Protein AF-A0A6I5R794-F1 (afdb_monomer_lite)

Secondary structure (DSSP, 8-state):
---HHHHHHHHHHT--S-HHHHHHHHHHHHHHHHHHHH-HHHHHHHHHHHTTSS-----TT---EEEEEE-SS-EEEEE-SSSSS-EEEEPPSSSS-EEEEES-TTT-SEE---TTS-SS-EEEEEETTTEEEEEE-S-SS-EEETTEEPSSEEE--TTEEEEETTEEEEEEEE----PPPPPPHHHHHHHHHS--------------------------SS--HHHHHHHHHHTTS----

Structure (mmCIF, N/CA/C/O backbone):
data_AF-A0A6I5R794-F1
#
_entry.id   AF-A0A6I5R794-F1
#
loop_
_atom_site.group_PDB
_atom_site.id
_atom_site.type_symbol
_atom_site.label_atom_id
_atom_site.label_alt_id
_atom_site.label_comp_id
_atom_site.label_asym_id
_atom_site.label_entity_id
_atom_site.label_seq_id
_atom_site.pdbx_PDB_ins_code
_atom_site.Cartn_x
_atom_site.Cartn_y
_atom_site.Cartn_z
_atom_site.occupancy
_atom_site.B_iso_or_equiv
_atom_site.auth_seq_id
_atom_site.auth_comp_id
_atom_site.auth_asym_id
_atom_site.auth_atom_id
_atom_site.pdbx_PDB_model_num
ATOM 1 N N . MET A 1 1 ? 18.929 -14.117 6.409 1.00 41.97 1 MET A N 1
ATOM 2 C CA . MET A 1 1 ? 20.014 -15.118 6.333 1.00 41.97 1 MET A CA 1
ATOM 3 C C . MET A 1 1 ? 19.332 -16.468 6.460 1.00 41.97 1 MET A C 1
ATOM 5 O O . MET A 1 1 ? 18.541 -16.612 7.380 1.00 41.97 1 MET A 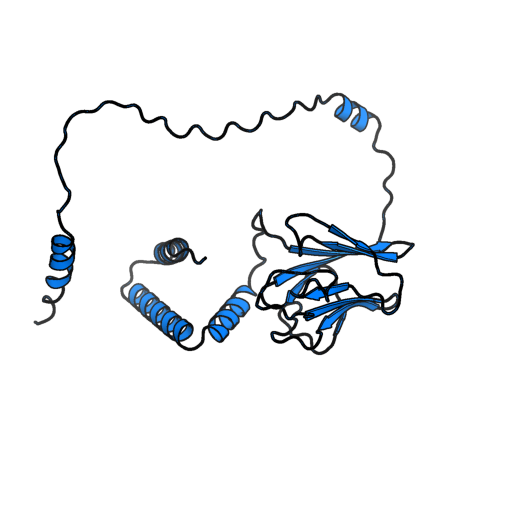O 1
ATOM 9 N N . PHE A 1 2 ? 19.474 -17.346 5.463 1.00 44.47 2 PHE A N 1
ATOM 10 C CA . PHE A 1 2 ? 18.828 -18.668 5.442 1.00 44.47 2 PHE A CA 1
ATOM 11 C C . PHE A 1 2 ? 19.220 -19.453 6.701 1.00 44.47 2 PHE A C 1
ATOM 13 O O . PHE A 1 2 ? 20.399 -19.434 7.048 1.00 44.47 2 PHE A O 1
ATOM 20 N N . ASP A 1 3 ? 18.260 -20.110 7.359 1.00 55.47 3 ASP A N 1
ATOM 21 C CA . ASP A 1 3 ? 18.528 -21.023 8.473 1.00 55.47 3 ASP A CA 1
ATOM 22 C C . ASP A 1 3 ? 18.535 -22.469 7.946 1.00 55.47 3 ASP A C 1
ATOM 24 O O . ASP A 1 3 ? 17.474 -23.008 7.616 1.00 55.47 3 ASP A O 1
ATOM 28 N N . PRO A 1 4 ? 19.712 -23.108 7.831 1.00 47.44 4 PRO A N 1
ATOM 29 C CA . PRO A 1 4 ? 19.828 -24.498 7.404 1.00 47.44 4 PRO A CA 1
ATOM 30 C C . PRO A 1 4 ? 19.068 -25.468 8.319 1.00 47.44 4 PRO A C 1
ATOM 32 O O . PRO A 1 4 ? 18.677 -26.542 7.861 1.00 47.44 4 PRO A O 1
ATOM 35 N N . LYS A 1 5 ? 18.814 -25.093 9.584 1.00 50.94 5 LYS A N 1
ATOM 36 C CA . LYS A 1 5 ? 18.090 -25.944 10.536 1.00 50.94 5 LYS A CA 1
ATOM 37 C C . LYS A 1 5 ? 16.623 -26.115 10.170 1.00 50.94 5 LYS A C 1
ATOM 39 O O . LYS A 1 5 ? 16.125 -27.235 10.215 1.00 50.94 5 LYS A O 1
ATOM 44 N N . ALA A 1 6 ? 15.962 -25.055 9.706 1.00 58.38 6 ALA A N 1
ATOM 45 C CA . ALA A 1 6 ? 14.555 -25.118 9.309 1.00 58.38 6 ALA A CA 1
ATOM 46 C C . ALA A 1 6 ? 14.324 -26.074 8.121 1.00 58.38 6 ALA A C 1
ATOM 48 O O . ALA A 1 6 ? 13.301 -26.752 8.049 1.00 58.38 6 ALA A O 1
ATOM 49 N N . LEU A 1 7 ? 15.299 -26.169 7.208 1.00 51.25 7 LEU A N 1
ATOM 50 C CA . LEU A 1 7 ? 15.276 -27.128 6.100 1.00 51.25 7 LEU A CA 1
ATOM 51 C C . LEU A 1 7 ? 15.533 -28.560 6.576 1.00 51.25 7 LEU A C 1
ATOM 53 O O . LEU A 1 7 ? 14.884 -29.481 6.086 1.00 51.25 7 LEU A O 1
ATOM 57 N N . SER A 1 8 ? 16.438 -28.751 7.542 1.00 56.28 8 SER A N 1
ATOM 58 C CA . SER A 1 8 ? 16.654 -30.075 8.133 1.00 56.28 8 SER A CA 1
ATOM 59 C C . SER A 1 8 ? 15.444 -30.559 8.931 1.00 56.28 8 SER A C 1
ATOM 61 O O . SER A 1 8 ? 15.078 -31.719 8.812 1.00 56.28 8 SER A O 1
ATOM 63 N N . GLU A 1 9 ? 14.770 -29.680 9.675 1.00 52.91 9 GLU A N 1
ATOM 64 C CA . GLU A 1 9 ? 13.586 -30.031 10.468 1.00 52.91 9 GLU A CA 1
ATOM 65 C C . GLU A 1 9 ? 12.381 -30.372 9.581 1.00 52.91 9 GLU A C 1
ATOM 67 O O . GLU A 1 9 ? 11.673 -31.331 9.873 1.00 52.91 9 GLU A O 1
ATOM 72 N N . TYR A 1 10 ? 12.188 -29.659 8.463 1.00 60.59 10 TYR A N 1
ATOM 73 C CA . TYR A 1 10 ? 11.158 -29.983 7.465 1.00 60.59 10 TYR A CA 1
ATOM 74 C C . TYR A 1 10 ? 11.443 -31.290 6.709 1.00 60.59 10 TYR A C 1
ATOM 76 O O . TYR A 1 10 ? 10.521 -32.029 6.364 1.00 60.59 10 TYR A O 1
ATOM 84 N N . ALA A 1 11 ? 12.718 -31.574 6.430 1.00 55.75 11 ALA A N 1
ATOM 85 C CA . ALA A 1 11 ? 13.118 -32.837 5.822 1.00 55.75 11 ALA A CA 1
ATOM 86 C C . ALA A 1 11 ? 12.883 -34.002 6.793 1.00 55.75 11 ALA A C 1
ATOM 88 O O . ALA A 1 11 ? 12.303 -35.008 6.404 1.00 55.75 11 ALA A O 1
ATOM 89 N N . LEU A 1 12 ? 13.263 -33.836 8.064 1.00 55.97 12 LEU A N 1
ATOM 90 C CA . LEU A 1 12 ? 13.107 -34.849 9.109 1.00 55.97 12 LEU A CA 1
ATOM 91 C C . LEU A 1 12 ? 11.639 -35.122 9.464 1.00 55.97 12 LEU A C 1
ATOM 93 O O . LEU A 1 12 ? 11.301 -36.264 9.758 1.00 55.97 12 LEU A O 1
ATOM 97 N N . SER A 1 13 ? 10.763 -34.113 9.415 1.00 57.47 13 SER A N 1
ATOM 98 C CA . SER A 1 13 ? 9.339 -34.277 9.746 1.00 57.47 13 SER A CA 1
ATOM 99 C C . SER A 1 13 ? 8.518 -35.001 8.675 1.00 57.47 13 SER A C 1
ATOM 101 O O . SER A 1 13 ? 7.413 -35.444 8.976 1.00 57.47 13 SER A O 1
ATOM 103 N N . ASN A 1 14 ? 9.052 -35.144 7.457 1.00 54.84 14 ASN A N 1
ATOM 104 C CA . ASN A 1 14 ? 8.387 -35.793 6.322 1.00 54.84 14 ASN A CA 1
ATOM 105 C C . ASN A 1 14 ? 9.097 -37.076 5.848 1.00 54.84 14 ASN A C 1
ATOM 107 O O . ASN A 1 14 ? 8.749 -37.609 4.796 1.00 54.84 14 ASN A O 1
ATOM 111 N N . MET A 1 15 ? 10.086 -37.582 6.595 1.00 54.97 15 MET A N 1
ATOM 112 C CA . MET A 1 15 ? 10.697 -38.882 6.302 1.00 54.97 15 MET A CA 1
ATOM 113 C C . MET A 1 15 ? 9.832 -40.007 6.882 1.00 54.97 15 MET A C 1
ATOM 115 O O . MET A 1 15 ? 10.086 -40.487 7.987 1.00 54.97 15 MET A O 1
ATOM 119 N N . GLU A 1 16 ? 8.826 -40.464 6.138 1.00 51.78 16 GLU A N 1
ATOM 120 C CA . GLU A 1 16 ? 8.401 -41.857 6.289 1.00 51.78 16 GLU A CA 1
ATOM 121 C C . GLU A 1 16 ? 9.472 -42.753 5.649 1.00 51.78 16 GLU A C 1
ATOM 123 O O . GLU A 1 16 ? 10.071 -42.431 4.625 1.00 51.78 16 GLU A O 1
ATOM 128 N N . SER A 1 17 ? 9.813 -43.835 6.346 1.00 53.97 17 SER A N 1
ATOM 129 C CA . SER A 1 17 ? 10.994 -44.676 6.120 1.00 53.97 17 SER A CA 1
ATOM 130 C C . SER A 1 17 ? 10.889 -45.533 4.844 1.00 53.97 17 SER A C 1
ATOM 132 O O . SER A 1 17 ? 10.877 -46.766 4.918 1.00 53.97 17 SER A O 1
ATOM 134 N N . SER A 1 18 ? 10.852 -44.918 3.663 1.00 59.59 18 SER A N 1
ATOM 135 C CA . SER A 1 18 ? 11.066 -45.624 2.402 1.00 59.59 18 SER A CA 1
ATOM 136 C C . SER A 1 18 ? 12.349 -45.137 1.723 1.00 59.59 18 SER A C 1
ATOM 138 O O . SER A 1 18 ? 12.665 -43.948 1.668 1.00 59.59 18 SER A O 1
ATOM 140 N N . HIS A 1 19 ? 13.134 -46.084 1.207 1.00 58.91 19 HIS A N 1
ATOM 141 C CA . HIS A 1 19 ? 14.339 -45.797 0.422 1.00 58.91 19 HIS A CA 1
ATOM 142 C C . HIS A 1 19 ? 14.012 -44.942 -0.821 1.00 58.91 19 HIS A C 1
ATOM 144 O O . HIS A 1 19 ? 14.857 -44.206 -1.328 1.00 58.91 19 HIS A O 1
ATOM 150 N N . GLU A 1 20 ? 12.768 -45.019 -1.296 1.00 63.12 20 GLU A N 1
ATOM 151 C CA . GLU A 1 20 ? 12.239 -44.229 -2.402 1.00 63.12 20 GLU A CA 1
ATOM 152 C C . GLU A 1 20 ? 12.032 -42.758 -2.004 1.00 63.12 20 GLU A C 1
ATOM 154 O O . GLU A 1 20 ? 12.442 -41.867 -2.746 1.00 63.12 20 GLU A O 1
ATOM 159 N N . ASP A 1 21 ? 11.532 -42.480 -0.798 1.00 59.81 21 ASP A N 1
ATOM 160 C CA . ASP A 1 21 ? 11.332 -41.112 -0.292 1.00 59.81 21 ASP A CA 1
ATOM 161 C C . ASP A 1 21 ? 12.653 -40.386 -0.022 1.00 59.81 21 ASP A C 1
ATOM 163 O O . ASP A 1 21 ? 12.786 -39.188 -0.303 1.00 59.81 21 ASP A O 1
ATOM 167 N N . ILE A 1 22 ? 13.667 -41.119 0.452 1.00 64.31 22 ILE A N 1
ATOM 168 C CA . ILE A 1 22 ? 15.033 -40.599 0.612 1.00 64.3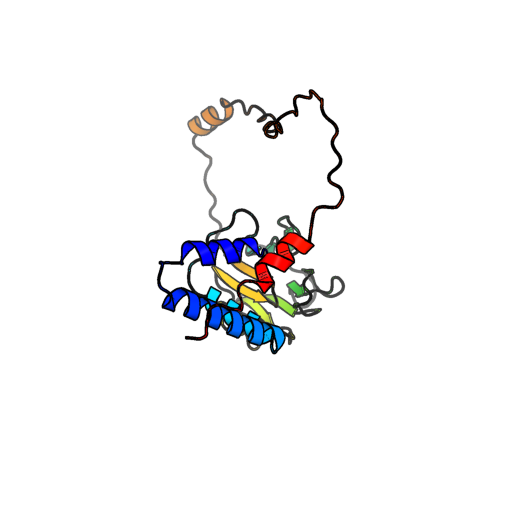1 22 ILE A CA 1
ATOM 169 C C . ILE A 1 22 ? 15.610 -40.223 -0.757 1.00 64.31 22 ILE A C 1
ATOM 171 O O . ILE A 1 22 ? 16.167 -39.133 -0.923 1.00 64.31 22 ILE A O 1
ATOM 175 N N . GLN A 1 23 ? 15.436 -41.090 -1.756 1.00 68.12 23 GLN A N 1
ATOM 176 C CA . GLN A 1 23 ? 15.956 -40.854 -3.100 1.00 68.12 23 GLN A CA 1
ATOM 177 C C . GLN A 1 23 ? 15.224 -39.708 -3.807 1.00 68.12 23 GLN A C 1
ATOM 179 O O . GLN A 1 23 ? 15.856 -38.870 -4.456 1.00 68.12 23 GLN A O 1
ATOM 184 N N . ASN A 1 24 ? 13.907 -39.621 -3.629 1.00 68.19 24 ASN A N 1
ATOM 185 C CA . ASN A 1 24 ? 13.086 -38.531 -4.145 1.00 68.19 24 ASN A CA 1
ATOM 186 C C . ASN A 1 24 ? 13.474 -37.195 -3.503 1.00 68.19 24 ASN A C 1
ATOM 188 O O . ASN A 1 24 ? 13.663 -36.205 -4.212 1.00 68.19 24 ASN A O 1
ATOM 192 N N . SER A 1 25 ? 13.693 -37.176 -2.186 1.00 65.69 25 SER A N 1
ATOM 193 C CA . SER A 1 25 ? 14.148 -35.986 -1.458 1.00 65.69 25 SER A CA 1
ATOM 194 C C . SER A 1 25 ? 15.543 -35.539 -1.896 1.00 65.69 25 SER A C 1
ATOM 196 O O . SER A 1 25 ? 15.785 -34.345 -2.089 1.00 65.69 25 SER A O 1
ATOM 198 N N . LEU A 1 26 ? 16.457 -36.488 -2.121 1.00 71.75 26 LEU A N 1
ATOM 199 C CA . LEU A 1 26 ? 17.806 -36.198 -2.600 1.00 71.75 26 LEU A CA 1
ATOM 200 C C . LEU A 1 26 ? 17.792 -35.648 -4.033 1.00 71.75 26 LEU A C 1
ATOM 202 O O . LEU A 1 26 ? 18.448 -34.642 -4.311 1.00 71.75 26 LEU A O 1
ATOM 206 N N . ASN A 1 27 ? 17.012 -36.256 -4.929 1.00 73.31 27 ASN A N 1
ATOM 207 C CA . ASN A 1 27 ? 16.846 -35.782 -6.304 1.00 73.31 27 ASN A CA 1
ATOM 208 C C . ASN A 1 27 ? 16.220 -34.387 -6.348 1.00 73.31 27 ASN A C 1
ATOM 210 O O . ASN A 1 27 ? 16.677 -33.521 -7.103 1.00 73.31 27 ASN A O 1
ATOM 214 N N . LEU A 1 28 ? 15.209 -34.144 -5.513 1.00 74.06 28 LEU A N 1
ATOM 215 C CA . LEU A 1 28 ? 14.578 -32.839 -5.382 1.00 74.06 28 LEU A CA 1
ATOM 216 C C . LEU A 1 28 ? 15.594 -31.797 -4.903 1.00 74.06 28 LEU A C 1
ATOM 218 O O . LEU A 1 28 ? 15.759 -30.762 -5.548 1.00 74.06 28 LEU A O 1
ATOM 222 N N . PHE A 1 29 ? 16.349 -32.097 -3.843 1.00 74.62 29 PHE A N 1
ATOM 223 C CA . PHE A 1 29 ? 17.388 -31.209 -3.321 1.00 74.62 29 PHE A CA 1
ATOM 224 C C . PHE A 1 29 ? 18.473 -30.900 -4.360 1.00 74.62 29 PHE A C 1
ATOM 226 O O . PHE A 1 29 ? 18.843 -29.741 -4.547 1.00 74.62 29 PHE A O 1
ATOM 233 N N . GLN A 1 30 ? 18.962 -31.909 -5.083 1.00 72.44 30 GLN A N 1
ATOM 234 C CA . GLN A 1 30 ? 19.963 -31.719 -6.136 1.00 72.44 30 GLN A CA 1
ATOM 235 C C . GLN A 1 30 ? 19.428 -30.873 -7.295 1.00 72.44 30 GLN A C 1
ATOM 237 O O . GLN A 1 30 ? 20.149 -30.025 -7.826 1.00 72.44 30 GLN A O 1
ATOM 242 N N . THR A 1 31 ? 18.161 -31.061 -7.661 1.00 73.38 31 THR A N 1
ATOM 243 C CA . THR A 1 31 ? 17.492 -30.265 -8.696 1.00 73.38 31 THR A CA 1
ATOM 244 C C . THR A 1 31 ? 17.353 -28.811 -8.250 1.00 73.38 31 THR A C 1
ATOM 246 O O . THR A 1 31 ? 17.741 -27.903 -8.987 1.00 73.38 31 THR A O 1
ATOM 249 N N . PHE A 1 32 ? 16.913 -28.581 -7.011 1.00 71.31 32 PHE A N 1
ATOM 250 C CA . PHE A 1 32 ? 16.851 -27.251 -6.402 1.00 71.31 32 PHE A CA 1
ATOM 251 C C . PHE A 1 32 ? 18.221 -26.577 -6.324 1.00 71.31 32 PHE A C 1
ATOM 253 O O . PHE A 1 32 ? 18.340 -25.398 -6.655 1.00 71.31 32 PHE A O 1
ATOM 260 N N . LYS A 1 33 ? 19.264 -27.319 -5.941 1.00 70.00 33 LYS A N 1
ATOM 261 C CA . LYS A 1 33 ? 20.639 -26.815 -5.886 1.00 70.00 33 LYS A CA 1
ATOM 262 C C . LYS A 1 33 ? 21.123 -26.366 -7.268 1.00 70.00 33 LYS A C 1
ATOM 264 O O . LYS A 1 33 ? 21.633 -25.257 -7.396 1.00 70.00 33 LYS A O 1
ATOM 269 N N . ARG A 1 34 ? 20.890 -27.173 -8.311 1.00 71.50 34 ARG A N 1
ATOM 270 C CA . ARG A 1 34 ? 21.233 -26.811 -9.700 1.00 71.50 34 ARG A CA 1
ATOM 271 C C . ARG A 1 34 ? 20.471 -25.571 -10.174 1.00 71.50 34 ARG A C 1
ATOM 273 O O . ARG A 1 34 ? 21.072 -24.683 -10.769 1.00 71.50 34 ARG A O 1
ATOM 280 N N . LEU A 1 35 ? 19.176 -25.478 -9.868 1.00 64.75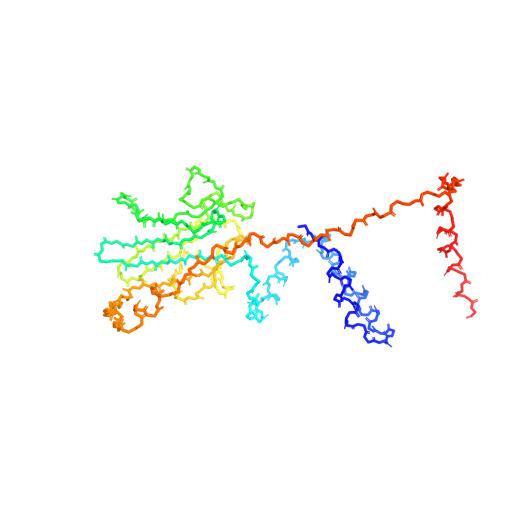 35 LEU A N 1
ATOM 281 C CA . LEU A 1 35 ? 18.349 -24.303 -10.171 1.00 64.75 35 LEU A CA 1
ATOM 282 C C . LEU A 1 35 ? 18.831 -23.040 -9.442 1.00 64.75 35 LEU A C 1
ATOM 284 O O . LEU A 1 35 ? 18.880 -21.973 -10.049 1.00 64.75 35 LEU A O 1
ATOM 288 N N . TYR A 1 36 ? 19.226 -23.155 -8.172 1.00 62.94 36 TYR A N 1
ATOM 289 C CA . TYR A 1 36 ? 19.785 -22.046 -7.396 1.00 62.94 36 TYR A CA 1
ATOM 290 C C . TYR A 1 36 ? 21.112 -21.545 -7.975 1.00 62.94 36 TYR A C 1
ATOM 292 O O . TYR A 1 36 ? 21.306 -20.339 -8.114 1.00 62.94 36 TYR A O 1
ATOM 300 N N . GLU A 1 37 ? 22.014 -22.465 -8.325 1.00 69.31 37 GLU A N 1
ATOM 301 C CA . GLU A 1 37 ? 23.341 -22.137 -8.855 1.00 69.31 37 GLU A CA 1
ATOM 302 C C . GLU A 1 37 ? 23.273 -21.537 -10.266 1.00 69.31 37 GLU A C 1
ATOM 304 O O . GLU A 1 37 ? 24.033 -20.623 -10.582 1.00 69.31 37 GLU A O 1
ATOM 309 N N . GLN A 1 38 ? 22.359 -22.022 -11.110 1.00 70.69 38 GLN A N 1
ATOM 310 C CA . GLN A 1 38 ? 22.265 -21.600 -12.511 1.00 70.69 38 GLN A CA 1
ATOM 311 C C . GLN A 1 38 ? 21.325 -20.413 -12.730 1.00 70.69 38 GLN A C 1
ATOM 313 O O . GLN A 1 38 ? 21.557 -19.614 -13.636 1.00 70.69 38 GLN A O 1
ATOM 318 N N . ASN A 1 39 ? 20.249 -20.295 -11.945 1.00 66.44 39 ASN A N 1
ATOM 319 C CA . ASN A 1 39 ? 19.221 -19.278 -12.165 1.00 66.44 39 ASN A CA 1
ATOM 320 C C . ASN A 1 39 ? 18.518 -18.852 -10.855 1.00 66.44 39 ASN A C 1
ATOM 322 O O . ASN A 1 39 ? 17.327 -19.111 -10.646 1.00 66.44 39 ASN A O 1
ATOM 326 N N . PRO A 1 40 ? 19.223 -18.132 -9.961 1.00 65.62 40 PRO A N 1
ATOM 327 C CA . PRO A 1 40 ? 18.693 -17.747 -8.650 1.00 65.62 40 PRO A CA 1
ATOM 328 C C . PRO A 1 40 ? 17.468 -16.818 -8.734 1.00 65.62 40 PRO A C 1
ATOM 330 O O . PRO A 1 40 ? 16.670 -16.751 -7.798 1.00 65.62 40 PRO A O 1
ATOM 333 N N . ALA A 1 41 ? 17.281 -16.099 -9.845 1.00 59.78 41 ALA A N 1
ATOM 334 C CA . ALA A 1 41 ? 16.097 -15.268 -10.068 1.00 59.78 41 ALA A CA 1
ATOM 335 C C . ALA A 1 41 ? 14.822 -16.109 -10.271 1.00 59.78 41 ALA A C 1
ATOM 337 O O . ALA A 1 41 ? 13.795 -15.794 -9.673 1.00 59.78 41 ALA A O 1
ATOM 338 N N . LEU A 1 42 ? 14.919 -17.199 -11.037 1.00 61.62 42 LEU A N 1
ATOM 339 C CA . LEU A 1 42 ? 13.807 -18.099 -11.348 1.00 61.62 42 LEU A CA 1
ATOM 340 C C . LEU A 1 42 ? 13.382 -18.916 -10.122 1.00 61.62 42 LEU A C 1
ATOM 342 O O . LEU A 1 42 ? 12.195 -19.129 -9.902 1.00 61.62 42 LEU A O 1
ATOM 346 N N . LEU A 1 43 ? 14.334 -19.310 -9.268 1.00 62.00 43 LEU A N 1
ATOM 347 C CA . LEU A 1 43 ? 14.005 -19.979 -8.008 1.00 62.00 43 LEU A CA 1
ATOM 348 C C . LEU A 1 43 ? 13.184 -19.075 -7.080 1.00 62.00 43 LEU A C 1
ATOM 350 O O . LEU A 1 43 ? 12.202 -19.517 -6.492 1.00 62.00 43 LEU A O 1
ATOM 354 N N . ASN A 1 44 ? 13.564 -17.800 -6.969 1.00 55.16 44 ASN A N 1
ATOM 355 C CA . ASN A 1 44 ? 12.793 -16.834 -6.189 1.00 55.16 44 ASN A CA 1
ATOM 356 C C . ASN A 1 44 ? 11.389 -16.622 -6.774 1.00 55.16 44 ASN A C 1
ATOM 358 O O . ASN A 1 44 ? 10.441 -16.454 -6.014 1.00 55.16 44 ASN A O 1
ATOM 362 N N . GLU A 1 45 ? 11.247 -16.661 -8.100 1.00 55.44 45 GLU A N 1
ATOM 363 C CA . GLU A 1 45 ? 9.953 -16.571 -8.778 1.00 55.44 45 GLU A CA 1
ATOM 364 C C . GLU A 1 45 ? 9.078 -17.800 -8.488 1.00 55.44 45 GLU A C 1
ATOM 366 O O . GLU A 1 45 ? 7.959 -17.641 -8.008 1.00 55.44 45 GLU A O 1
ATOM 371 N N . ILE A 1 46 ? 9.613 -19.017 -8.640 1.00 62.00 46 ILE A N 1
ATOM 372 C CA . ILE A 1 46 ? 8.913 -20.275 -8.322 1.00 62.00 46 ILE A CA 1
ATOM 373 C C . ILE A 1 46 ? 8.481 -20.317 -6.850 1.00 62.00 46 ILE A C 1
ATOM 375 O O . ILE A 1 46 ? 7.338 -20.657 -6.555 1.00 62.00 46 ILE A O 1
ATOM 379 N N . LEU A 1 47 ? 9.358 -19.926 -5.921 1.00 58.06 47 LEU A N 1
ATOM 380 C CA . LEU A 1 47 ? 9.031 -19.878 -4.492 1.00 58.06 47 LEU A CA 1
ATOM 381 C C . LEU A 1 47 ? 7.988 -18.798 -4.177 1.00 58.06 47 LEU A C 1
ATOM 383 O O . LEU A 1 47 ? 7.113 -19.020 -3.344 1.00 58.06 47 LEU A O 1
ATOM 387 N N . SER A 1 48 ? 8.041 -17.653 -4.864 1.00 55.16 48 SER A N 1
ATOM 388 C CA . SER A 1 48 ? 7.022 -16.610 -4.721 1.00 55.16 48 SER A CA 1
ATOM 389 C C . SER A 1 48 ? 5.657 -17.039 -5.265 1.00 55.16 48 SER A C 1
ATOM 391 O O . SER A 1 48 ? 4.642 -16.627 -4.716 1.00 55.16 48 SER A O 1
ATOM 393 N N . LEU A 1 49 ? 5.632 -17.894 -6.294 1.00 50.00 49 LEU A N 1
ATOM 394 C CA . LEU A 1 49 ? 4.415 -18.470 -6.870 1.00 50.00 49 LEU A CA 1
ATOM 395 C C . LEU A 1 49 ? 3.854 -19.612 -6.009 1.00 50.00 49 LEU A C 1
ATOM 397 O O . LEU A 1 49 ? 2.642 -19.739 -5.884 1.00 50.00 49 LEU A O 1
ATOM 401 N N . ALA A 1 50 ? 4.713 -20.410 -5.368 1.00 48.94 50 ALA A N 1
ATOM 402 C CA . ALA A 1 50 ? 4.297 -21.476 -4.453 1.00 48.94 50 ALA A CA 1
ATOM 403 C C . ALA A 1 50 ? 3.764 -20.944 -3.107 1.00 48.94 50 ALA A C 1
ATOM 405 O O . ALA A 1 50 ? 2.960 -21.605 -2.458 1.00 48.94 50 ALA A O 1
ATOM 406 N N . ALA A 1 51 ? 4.172 -19.737 -2.702 1.00 48.34 51 ALA A N 1
ATOM 407 C CA . ALA A 1 51 ? 3.674 -19.056 -1.505 1.00 48.34 51 ALA A CA 1
ATOM 408 C C . ALA A 1 51 ? 2.290 -18.395 -1.689 1.00 48.34 51 ALA A C 1
ATOM 410 O O . ALA A 1 51 ? 1.796 -17.759 -0.760 1.00 48.34 51 ALA A O 1
ATOM 411 N N . VAL A 1 52 ? 1.676 -18.514 -2.874 1.00 46.41 52 VAL A N 1
ATOM 412 C CA . VAL A 1 52 ? 0.347 -17.951 -3.176 1.00 46.41 52 VAL A CA 1
ATOM 413 C C . VAL A 1 52 ? -0.776 -18.752 -2.511 1.00 46.41 52 VAL A C 1
ATOM 415 O O . VAL A 1 52 ? -1.874 -18.224 -2.349 1.00 46.41 52 VAL A O 1
ATOM 418 N N . ASP A 1 53 ? -0.513 -19.985 -2.068 1.00 42.59 53 ASP A N 1
ATOM 419 C CA . ASP A 1 53 ? -1.529 -20.803 -1.416 1.00 42.59 53 ASP A CA 1
ATOM 420 C C . ASP A 1 53 ? -1.348 -20.855 0.108 1.00 42.59 53 ASP A C 1
ATOM 422 O O . ASP A 1 53 ? -0.278 -21.176 0.629 1.00 42.59 53 ASP A O 1
ATOM 426 N N . LYS A 1 54 ? -2.464 -20.593 0.796 1.00 39.19 54 LYS A N 1
ATOM 427 C CA . LYS A 1 54 ? -2.679 -20.446 2.247 1.00 39.19 54 LYS A CA 1
ATOM 428 C C . LYS A 1 54 ? -2.342 -19.069 2.817 1.00 39.19 54 LYS A C 1
ATOM 430 O O . LYS A 1 54 ? -1.185 -18.690 2.973 1.00 39.19 54 LYS A O 1
ATOM 435 N N . GLN A 1 55 ? -3.422 -18.380 3.209 1.00 39.75 55 GLN A N 1
ATOM 436 C CA . GLN A 1 55 ? -3.481 -17.344 4.244 1.00 39.75 55 GLN A CA 1
ATOM 437 C C . GLN A 1 55 ? -2.238 -17.390 5.127 1.00 39.75 55 GLN A C 1
ATOM 439 O O . GLN A 1 55 ? -2.055 -18.326 5.908 1.00 39.75 55 GLN A O 1
ATOM 444 N N . MET A 1 56 ? -1.357 -16.410 4.942 1.00 36.03 56 MET A N 1
ATOM 445 C CA . MET A 1 56 ? -0.096 -16.370 5.657 1.00 36.03 56 MET A CA 1
ATOM 446 C C . MET A 1 56 ? -0.426 -16.346 7.158 1.00 36.03 56 MET A C 1
ATOM 448 O O . MET A 1 56 ? -1.104 -15.411 7.596 1.00 36.03 56 MET A O 1
ATOM 452 N N . PRO A 1 57 ? -0.018 -17.350 7.960 1.00 33.78 57 PRO A N 1
ATOM 453 C CA . PRO A 1 57 ? -0.214 -17.283 9.396 1.00 33.78 57 PRO A CA 1
ATOM 454 C C . PRO A 1 57 ? 0.535 -16.040 9.860 1.00 33.78 57 PRO A C 1
ATOM 456 O O . PRO A 1 57 ? 1.745 -15.928 9.647 1.00 33.78 57 PRO A O 1
ATOM 459 N N . VAL A 1 58 ? -0.209 -15.077 10.404 1.00 37.84 58 VAL A N 1
ATOM 460 C CA . VAL A 1 58 ? 0.315 -13.808 10.904 1.00 37.84 58 VAL A CA 1
ATOM 461 C C . VAL A 1 58 ? 1.415 -14.142 11.904 1.00 37.84 58 VAL A C 1
ATOM 463 O O . VAL A 1 58 ? 1.145 -14.509 13.045 1.00 37.84 58 VAL A O 1
ATOM 466 N N . ARG A 1 59 ? 2.677 -14.071 11.468 1.00 36.03 59 ARG A N 1
ATOM 467 C CA . ARG A 1 59 ? 3.807 -14.128 12.387 1.00 36.03 59 ARG A CA 1
ATOM 468 C C . ARG A 1 59 ? 3.713 -12.855 13.228 1.00 36.03 59 ARG A C 1
ATOM 470 O O . ARG A 1 59 ? 3.712 -11.773 12.633 1.00 36.03 59 ARG A O 1
ATOM 477 N N . PRO A 1 60 ? 3.631 -12.943 14.565 1.00 36.97 60 PRO A N 1
ATOM 478 C CA . PRO A 1 60 ? 3.684 -11.765 15.418 1.00 36.97 60 PRO A CA 1
ATOM 479 C C . PRO A 1 60 ? 5.088 -11.162 15.276 1.00 36.97 60 PRO A C 1
ATOM 481 O O . PRO A 1 60 ? 6.036 -11.621 15.903 1.00 36.97 60 PRO A O 1
ATOM 484 N N . GLY A 1 61 ? 5.251 -10.216 14.350 1.00 45.66 61 GLY A N 1
ATOM 485 C CA . GLY A 1 61 ? 6.543 -9.591 14.076 1.00 45.66 61 GLY A CA 1
ATOM 486 C C . GLY A 1 61 ? 6.598 -8.727 12.818 1.00 45.66 61 GLY A C 1
ATOM 487 O O . GLY A 1 61 ? 7.068 -7.601 12.896 1.00 45.66 61 GLY A O 1
ATOM 488 N N . ASN A 1 62 ? 6.095 -9.192 11.667 1.00 62.47 62 ASN A N 1
ATOM 489 C CA . ASN A 1 62 ? 6.383 -8.528 10.382 1.00 62.47 62 ASN A CA 1
ATOM 490 C C . ASN A 1 62 ? 5.145 -8.404 9.478 1.00 62.47 62 ASN A C 1
ATOM 492 O O . ASN A 1 62 ? 5.165 -8.838 8.327 1.00 62.47 62 ASN A O 1
ATOM 496 N N . PHE A 1 63 ? 4.054 -7.829 9.986 1.00 75.25 63 PHE A N 1
ATOM 497 C CA . PHE A 1 63 ? 2.952 -7.418 9.117 1.00 75.25 63 PHE A CA 1
ATOM 498 C C . PHE A 1 63 ? 3.206 -6.001 8.602 1.00 75.25 63 PHE A C 1
ATOM 500 O O . PHE A 1 63 ? 3.155 -5.036 9.366 1.00 75.25 63 PHE A O 1
ATOM 507 N N . SER A 1 64 ? 3.504 -5.880 7.313 1.00 89.56 64 SER A N 1
ATOM 508 C CA . SER A 1 64 ? 3.636 -4.594 6.634 1.00 89.56 64 SER A CA 1
ATOM 509 C C . SER A 1 64 ? 2.296 -4.177 6.044 1.00 89.56 64 SER A C 1
ATOM 511 O O . SER A 1 64 ? 1.601 -4.994 5.436 1.00 89.56 64 SER A O 1
ATOM 513 N N . TYR A 1 65 ? 1.935 -2.906 6.205 1.00 93.81 65 TYR A N 1
ATOM 514 C CA . TYR A 1 65 ? 0.644 -2.406 5.749 1.00 93.81 65 TYR A CA 1
ATOM 515 C C . TYR A 1 65 ? 0.706 -0.967 5.245 1.00 93.81 65 TYR A C 1
ATOM 517 O O . TYR A 1 65 ? 1.565 -0.174 5.641 1.00 93.81 65 TYR A O 1
ATOM 525 N N . VAL A 1 66 ? -0.261 -0.625 4.400 1.00 96.12 66 VAL A N 1
ATOM 526 C CA . VAL A 1 66 ? -0.603 0.749 4.032 1.00 96.12 66 VAL A CA 1
ATOM 527 C C . VAL A 1 66 ? -2.100 0.917 4.242 1.00 96.12 66 VAL A C 1
ATOM 529 O O . VAL A 1 66 ? -2.897 0.233 3.614 1.00 96.12 66 VAL A O 1
ATOM 532 N N . LEU A 1 67 ? -2.479 1.823 5.135 1.00 95.56 67 LEU A N 1
ATOM 533 C CA . LEU A 1 67 ? -3.862 2.184 5.404 1.00 95.56 67 LEU A CA 1
ATOM 534 C C . LEU A 1 67 ? -4.156 3.541 4.760 1.00 95.56 67 LEU A C 1
ATOM 536 O O . LEU A 1 67 ? -3.622 4.559 5.199 1.00 95.56 67 LEU A O 1
ATOM 540 N N . GLY A 1 68 ? -4.993 3.550 3.727 1.00 94.75 68 GLY A N 1
ATOM 541 C CA . GLY A 1 68 ? -5.496 4.757 3.081 1.00 94.75 68 GLY A CA 1
ATOM 542 C C . GLY A 1 68 ? -6.780 5.249 3.740 1.00 94.75 68 GLY A C 1
ATOM 543 O O . GLY A 1 68 ? -7.833 4.629 3.589 1.00 94.75 68 GLY A O 1
ATOM 544 N N . LEU A 1 69 ? -6.704 6.372 4.450 1.00 92.81 69 LEU A N 1
ATOM 545 C CA . LEU A 1 69 ? -7.865 7.011 5.065 1.00 92.81 69 LEU A CA 1
ATOM 546 C C . LEU A 1 69 ? -8.270 8.250 4.279 1.00 92.81 69 LEU A C 1
ATOM 548 O O . LEU A 1 69 ? -7.423 9.063 3.906 1.00 92.81 69 LEU A O 1
ATOM 552 N N . VAL A 1 70 ? -9.573 8.416 4.079 1.00 89.75 70 VAL A N 1
ATOM 553 C CA . VAL A 1 70 ? -10.152 9.622 3.481 1.00 89.75 70 VAL A CA 1
ATOM 554 C C . VAL A 1 70 ? -10.919 10.343 4.569 1.00 89.75 70 VAL A C 1
ATOM 556 O O . VAL A 1 70 ? -11.834 9.772 5.144 1.00 89.75 70 VAL A O 1
ATOM 559 N N . THR A 1 71 ? -10.534 11.578 4.877 1.00 84.31 71 THR A N 1
ATOM 560 C CA . THR A 1 71 ? -11.267 12.442 5.815 1.00 84.31 71 THR A CA 1
ATOM 561 C C . THR A 1 71 ? -12.087 13.478 5.054 1.00 84.31 71 THR A C 1
ATOM 563 O O . THR A 1 71 ? -11.930 13.640 3.848 1.00 84.31 71 THR A O 1
ATOM 566 N N . ASP A 1 72 ? -12.909 14.245 5.768 1.00 78.44 72 ASP A N 1
ATOM 567 C CA . ASP A 1 72 ? -13.637 15.405 5.239 1.00 78.44 72 ASP A CA 1
ATOM 568 C C . ASP A 1 72 ? -12.727 16.492 4.633 1.00 78.44 72 ASP A C 1
ATOM 570 O O . ASP A 1 72 ? -13.205 17.354 3.899 1.00 78.44 72 ASP A O 1
ATOM 574 N N . LYS A 1 73 ? -11.425 16.473 4.944 1.00 73.31 73 LYS A N 1
ATOM 575 C CA . LYS A 1 73 ? -10.468 17.518 4.551 1.00 73.31 73 LYS A CA 1
ATOM 576 C C . LYS A 1 73 ? -9.442 17.073 3.513 1.00 73.31 73 LYS A C 1
ATOM 578 O O . LYS A 1 73 ? -9.009 17.911 2.731 1.00 73.31 73 LYS A O 1
ATOM 583 N N . GLN A 1 74 ? -8.999 15.816 3.558 1.00 84.75 74 GLN A N 1
ATOM 584 C CA . GLN A 1 74 ? -7.958 15.264 2.677 1.00 84.75 74 GLN A CA 1
ATOM 585 C C . GLN A 1 74 ? -7.809 13.746 2.857 1.00 84.75 74 GLN A C 1
ATOM 587 O O . GLN A 1 74 ? -8.222 13.186 3.882 1.00 84.75 74 GLN A O 1
ATOM 592 N N . ALA A 1 75 ? -7.138 13.101 1.903 1.00 89.38 75 ALA A N 1
ATOM 593 C CA . ALA A 1 75 ? -6.645 11.739 2.057 1.00 89.38 75 ALA A CA 1
ATOM 594 C C . ALA A 1 75 ? -5.305 11.702 2.818 1.00 89.38 75 ALA A C 1
ATOM 596 O O . ALA A 1 75 ? -4.514 12.649 2.799 1.00 89.38 75 ALA A O 1
ATOM 597 N N . LEU A 1 76 ? -5.042 10.595 3.506 1.00 92.06 76 LEU A N 1
ATOM 598 C CA . LEU A 1 76 ? -3.779 10.337 4.195 1.00 92.06 76 LEU A CA 1
ATOM 599 C C . LEU A 1 76 ? -3.442 8.847 4.168 1.00 92.06 76 LEU A C 1
ATOM 601 O O . LEU A 1 76 ? -4.332 7.999 4.097 1.00 92.06 76 LEU A O 1
ATOM 605 N N . LEU A 1 77 ? -2.152 8.534 4.271 1.00 93.94 77 LEU A N 1
ATOM 606 C CA . LEU A 1 77 ? -1.665 7.170 4.446 1.00 93.94 77 LEU A CA 1
ATOM 607 C C . LEU A 1 77 ? -1.123 6.971 5.862 1.00 93.94 77 LEU A C 1
ATOM 609 O O . LEU A 1 77 ? -0.388 7.813 6.373 1.00 93.94 77 LEU A O 1
ATOM 613 N N . ILE A 1 78 ? -1.438 5.834 6.477 1.00 94.19 78 ILE A N 1
ATOM 614 C CA . ILE A 1 78 ? -0.796 5.351 7.703 1.00 94.19 78 ILE A CA 1
ATOM 615 C C . ILE A 1 78 ? -0.076 4.053 7.377 1.00 94.19 78 ILE A C 1
ATOM 617 O O . ILE A 1 78 ? -0.669 3.140 6.807 1.00 94.19 78 ILE A O 1
ATOM 621 N N . THR A 1 79 ? 1.209 3.959 7.698 1.00 94.69 79 THR A N 1
ATOM 622 C CA . THR A 1 79 ? 2.014 2.820 7.252 1.00 94.69 79 THR A CA 1
ATOM 623 C C . THR A 1 79 ? 3.247 2.578 8.114 1.00 94.69 79 THR A C 1
ATOM 625 O O . THR A 1 79 ? 3.787 3.511 8.698 1.00 94.69 79 THR A O 1
ATOM 628 N N . ASN A 1 80 ? 3.708 1.328 8.174 1.00 92.00 80 ASN A N 1
ATOM 629 C CA . ASN A 1 80 ? 4.958 0.905 8.813 1.00 92.00 80 ASN A CA 1
ATOM 630 C C . ASN A 1 80 ? 6.004 0.392 7.798 1.00 92.00 80 ASN A C 1
ATOM 632 O O . ASN A 1 80 ? 6.814 -0.471 8.127 1.00 92.00 80 ASN A O 1
ATOM 636 N N . LEU A 1 81 ? 5.961 0.846 6.537 1.00 90.25 81 LEU A N 1
ATOM 637 C CA . LEU A 1 81 ? 6.885 0.337 5.514 1.00 90.25 81 LEU A CA 1
ATOM 638 C C . LEU A 1 81 ? 8.336 0.814 5.712 1.00 90.25 81 LEU A C 1
ATOM 640 O O . LEU A 1 81 ? 9.266 0.036 5.505 1.00 90.25 81 LEU A O 1
ATOM 644 N N . SER A 1 82 ? 8.547 2.083 6.068 1.00 82.06 82 SER A N 1
ATOM 645 C CA . SER A 1 82 ? 9.876 2.717 6.152 1.00 82.06 82 SER A CA 1
ATOM 646 C C . SER A 1 82 ? 10.600 2.481 7.476 1.00 82.06 82 SER A C 1
ATOM 648 O O . SER A 1 82 ? 11.832 2.451 7.510 1.00 82.06 82 SER A O 1
ATOM 650 N N . GLU A 1 83 ? 9.850 2.321 8.562 1.00 73.75 83 GLU A N 1
ATOM 651 C CA . GLU A 1 83 ? 10.356 2.194 9.927 1.00 73.75 83 GLU A CA 1
ATOM 652 C C . GLU A 1 83 ? 9.607 1.084 10.670 1.00 73.75 83 GLU A C 1
ATOM 654 O O . GLU A 1 83 ? 8.486 0.734 10.316 1.00 73.75 83 GLU A O 1
ATOM 659 N N . GLU A 1 84 ? 10.170 0.584 11.774 1.00 70.06 84 GLU A N 1
ATOM 660 C CA . GLU A 1 84 ? 9.491 -0.377 12.666 1.00 70.06 84 GLU A CA 1
ATOM 661 C C . GLU A 1 84 ? 8.274 0.226 13.403 1.00 70.06 84 GLU A C 1
ATOM 663 O O . GLU A 1 84 ? 7.687 -0.399 14.286 1.00 70.06 84 GLU A O 1
ATOM 668 N N . ARG A 1 85 ? 7.889 1.463 13.070 1.00 83.56 85 ARG A N 1
ATOM 669 C CA . ARG A 1 85 ? 6.773 2.196 13.664 1.00 83.56 85 ARG A CA 1
ATOM 670 C C . ARG A 1 85 ? 5.847 2.727 12.583 1.00 83.56 85 ARG A C 1
ATOM 672 O O . ARG A 1 85 ? 6.275 3.103 11.497 1.00 83.56 85 ARG A O 1
ATOM 679 N N . SER A 1 86 ? 4.568 2.800 12.929 1.00 90.19 86 SER A N 1
ATOM 680 C CA . SER A 1 86 ? 3.542 3.416 12.097 1.00 90.19 86 SER A CA 1
ATOM 681 C C . SER A 1 86 ? 3.789 4.919 11.963 1.00 90.19 86 SER A C 1
ATOM 683 O O . SER A 1 86 ? 3.958 5.619 12.962 1.00 90.19 86 SER A O 1
ATOM 685 N N . GLN A 1 87 ? 3.765 5.415 10.734 1.00 91.06 87 GLN A N 1
ATOM 686 C CA . GLN A 1 87 ? 3.934 6.818 10.376 1.00 91.06 87 GLN A CA 1
ATOM 687 C C . GLN A 1 87 ? 2.720 7.301 9.580 1.00 91.06 87 GLN A C 1
ATOM 689 O O . GLN A 1 87 ? 2.067 6.514 8.894 1.00 91.06 87 GLN A O 1
ATOM 694 N N . ILE A 1 88 ? 2.417 8.596 9.688 1.00 91.88 88 ILE A N 1
ATOM 695 C CA . ILE A 1 88 ? 1.290 9.244 9.010 1.00 91.88 88 ILE A CA 1
ATOM 696 C C . ILE A 1 88 ? 1.837 10.143 7.901 1.00 91.88 88 ILE A C 1
ATOM 698 O O . ILE A 1 88 ? 2.667 11.014 8.157 1.00 91.88 88 ILE A O 1
ATOM 702 N N . PHE A 1 89 ? 1.325 9.967 6.689 1.00 89.19 89 PHE A N 1
ATOM 703 C CA . PHE A 1 89 ? 1.678 10.739 5.506 1.00 89.19 89 PHE A CA 1
ATOM 704 C C . PHE A 1 89 ? 0.438 11.467 5.007 1.00 89.19 89 PHE A C 1
ATOM 706 O O . PHE A 1 89 ? -0.490 10.863 4.472 1.00 89.19 89 PHE A O 1
ATOM 713 N N . LEU A 1 90 ? 0.423 12.783 5.196 1.00 86.56 90 LEU A N 1
ATOM 714 C CA . LEU A 1 90 ? -0.609 13.643 4.630 1.00 86.56 90 LEU A CA 1
ATOM 715 C C . LEU A 1 90 ? -0.388 13.792 3.126 1.00 86.56 90 LEU A C 1
ATOM 717 O O . LEU A 1 90 ? 0.735 13.655 2.631 1.00 86.56 90 LEU A O 1
ATOM 721 N N . GLN A 1 91 ? -1.462 14.065 2.401 1.00 78.38 91 GLN A N 1
ATOM 722 C CA . GLN A 1 91 ? -1.373 14.341 0.979 1.00 78.38 91 GLN A CA 1
ATOM 723 C C . GLN A 1 91 ? -0.645 15.681 0.746 1.00 78.38 91 GLN A C 1
ATOM 725 O O . GLN A 1 91 ? -0.968 16.671 1.407 1.00 78.38 91 GLN A O 1
ATOM 730 N N . PRO A 1 92 ? 0.356 15.755 -0.151 1.00 67.62 92 PRO A N 1
ATOM 731 C CA . PRO A 1 92 ? 1.025 17.018 -0.451 1.00 67.62 92 PRO A CA 1
ATOM 732 C C . PRO A 1 92 ? 0.063 18.003 -1.135 1.00 67.62 92 PRO A C 1
ATOM 734 O O . PRO A 1 92 ? -0.526 17.681 -2.161 1.00 67.62 92 PRO A O 1
ATOM 737 N N . ASN A 1 93 ? -0.061 19.228 -0.612 1.00 63.91 93 ASN A N 1
ATOM 738 C CA . ASN A 1 93 ? -0.966 20.261 -1.147 1.00 63.91 93 ASN A CA 1
ATOM 739 C C . ASN A 1 93 ? -0.455 20.981 -2.417 1.00 63.91 93 ASN A C 1
ATOM 741 O O . ASN A 1 93 ? -1.067 21.956 -2.849 1.00 63.91 93 ASN A O 1
ATOM 745 N N . LEU A 1 94 ? 0.658 20.550 -3.020 1.00 55.22 94 LEU A N 1
ATOM 746 C CA . LEU A 1 94 ? 1.228 21.168 -4.223 1.00 55.22 94 LEU A CA 1
ATOM 747 C C . LEU A 1 94 ? 1.453 20.124 -5.321 1.00 55.22 94 LEU A C 1
ATOM 749 O O . LEU A 1 94 ? 2.062 19.100 -5.045 1.00 55.22 94 LEU A O 1
ATOM 753 N N . TYR A 1 95 ? 0.965 20.456 -6.525 1.00 51.69 95 TYR A N 1
ATOM 754 C CA . TYR A 1 95 ? 1.169 19.836 -7.846 1.00 51.69 95 TYR A CA 1
ATOM 755 C C . TYR A 1 95 ? 1.427 18.317 -7.844 1.00 51.69 95 TYR A C 1
ATOM 757 O O . TYR A 1 95 ? 2.526 17.860 -7.553 1.00 51.69 95 TYR A O 1
ATOM 765 N N . ASP A 1 96 ? 0.392 17.569 -8.237 1.00 62.28 96 ASP A N 1
ATOM 766 C CA . ASP A 1 96 ? 0.313 16.106 -8.304 1.00 62.28 96 ASP A CA 1
ATOM 767 C C . ASP A 1 96 ? 0.427 15.414 -6.941 1.00 62.28 96 ASP A C 1
ATOM 769 O O . ASP A 1 96 ? 1.486 15.020 -6.461 1.00 62.28 96 ASP A O 1
ATOM 773 N N . GLN A 1 97 ? -0.739 15.259 -6.314 1.00 78.06 97 GLN A N 1
ATOM 774 C CA . GLN A 1 97 ? -0.945 14.724 -4.975 1.00 78.06 97 GLN A CA 1
ATOM 775 C C . GLN A 1 97 ? -0.627 13.215 -4.860 1.00 78.06 97 GLN A C 1
ATOM 777 O O . GLN A 1 97 ? -1.532 12.385 -4.723 1.00 78.06 97 GLN A O 1
ATOM 782 N N . ILE A 1 98 ? 0.654 12.848 -4.932 1.00 90.69 98 ILE A N 1
ATOM 783 C CA . ILE A 1 98 ? 1.121 11.455 -4.944 1.00 90.69 98 ILE A CA 1
ATOM 784 C C . ILE A 1 98 ? 2.044 11.131 -3.763 1.00 90.69 98 ILE A C 1
ATOM 786 O O . ILE A 1 98 ? 2.883 11.938 -3.360 1.00 90.69 98 ILE A O 1
ATOM 790 N N . TRP A 1 99 ? 1.945 9.904 -3.253 1.00 93.56 99 TRP A N 1
ATOM 791 C CA . TRP A 1 99 ? 2.925 9.307 -2.347 1.00 93.56 99 TRP A CA 1
ATOM 792 C C . TRP A 1 99 ? 3.796 8.334 -3.124 1.00 93.56 99 TRP A C 1
ATOM 794 O O . TRP A 1 99 ? 3.310 7.351 -3.678 1.00 93.56 99 TRP A O 1
ATOM 804 N N . THR A 1 100 ? 5.096 8.595 -3.171 1.00 94.62 100 THR A N 1
ATOM 805 C CA . THR A 1 100 ? 6.044 7.774 -3.932 1.00 94.62 100 THR A CA 1
ATOM 806 C C . THR A 1 100 ? 6.752 6.773 -3.029 1.00 94.62 100 THR A C 1
ATOM 808 O O . THR A 1 100 ? 7.215 7.124 -1.946 1.00 94.62 100 THR A O 1
ATOM 811 N N . ILE A 1 101 ? 6.867 5.529 -3.495 1.00 95.69 101 ILE A N 1
ATOM 812 C CA . ILE A 1 101 ? 7.539 4.419 -2.812 1.00 95.69 101 ILE A CA 1
ATOM 813 C C . ILE A 1 101 ? 8.751 3.998 -3.646 1.00 95.69 101 ILE A C 1
ATOM 815 O O . ILE A 1 101 ? 8.658 3.797 -4.861 1.00 95.69 101 ILE A O 1
ATOM 819 N N . GLY A 1 102 ? 9.905 3.833 -3.008 1.00 95.81 102 GLY A N 1
ATOM 820 C CA . GLY A 1 102 ? 11.123 3.369 -3.675 1.00 95.81 102 GLY A CA 1
ATOM 821 C C . GLY A 1 102 ? 12.322 3.366 -2.741 1.00 95.81 102 GLY A C 1
ATOM 822 O O . GLY A 1 102 ? 12.186 3.603 -1.547 1.00 95.81 102 GLY A O 1
ATOM 823 N N . ARG A 1 103 ? 13.512 3.060 -3.265 1.00 94.94 103 ARG A N 1
ATOM 824 C CA . ARG A 1 103 ? 14.724 2.959 -2.430 1.00 94.94 103 ARG A CA 1
ATOM 825 C C . ARG A 1 103 ? 15.516 4.252 -2.261 1.00 94.94 103 ARG A C 1
ATOM 827 O O . ARG A 1 103 ? 16.495 4.252 -1.518 1.00 94.94 103 ARG A O 1
ATOM 834 N N . ASP A 1 104 ? 15.211 5.294 -3.034 1.00 94.62 104 ASP A N 1
ATOM 835 C CA . ASP A 1 104 ? 15.993 6.535 -3.053 1.00 94.62 104 ASP A CA 1
ATOM 836 C C . ASP A 1 104 ? 15.340 7.607 -2.166 1.00 94.62 104 ASP A C 1
ATOM 838 O O . ASP A 1 104 ? 14.346 8.206 -2.582 1.00 94.62 104 ASP A O 1
ATOM 842 N N . PRO A 1 105 ? 15.903 7.909 -0.980 1.00 92.38 105 PRO A N 1
ATOM 843 C CA . PRO A 1 105 ? 15.317 8.868 -0.043 1.00 92.38 105 PRO A CA 1
ATOM 844 C C . PRO A 1 105 ? 15.236 10.297 -0.571 1.00 92.38 105 PRO A C 1
ATOM 846 O O . PRO A 1 105 ? 14.468 11.088 -0.039 1.00 92.38 105 PRO A O 1
ATOM 849 N N . ASN A 1 106 ? 15.971 10.634 -1.633 1.00 92.31 106 ASN A N 1
ATOM 850 C CA . ASN A 1 106 ? 15.905 11.967 -2.230 1.00 92.31 106 ASN A CA 1
ATOM 851 C C . ASN A 1 106 ? 14.774 12.108 -3.257 1.00 92.31 106 ASN A C 1
ATOM 853 O O . ASN A 1 106 ? 14.544 13.203 -3.765 1.00 92.31 106 ASN A O 1
ATOM 857 N N . LYS A 1 107 ? 14.116 11.003 -3.628 1.00 88.69 107 LYS A N 1
ATOM 858 C CA . LYS A 1 107 ? 13.103 10.973 -4.693 1.00 88.69 107 LYS A CA 1
ATOM 859 C C . LYS A 1 107 ? 11.746 10.465 -4.236 1.00 88.69 107 LYS A C 1
ATOM 861 O O . LYS A 1 107 ? 10.793 10.594 -4.998 1.00 88.69 107 LYS A O 1
ATOM 866 N N . THR A 1 108 ? 11.670 9.850 -3.059 1.00 92.12 108 THR A N 1
ATOM 867 C CA . THR A 1 108 ? 10.470 9.139 -2.619 1.00 92.12 108 THR A CA 1
ATOM 868 C C . THR A 1 108 ? 9.981 9.605 -1.264 1.00 92.12 108 THR A C 1
ATOM 870 O O . THR A 1 108 ? 10.780 9.732 -0.340 1.00 92.12 108 THR A O 1
ATOM 873 N N . SER A 1 109 ? 8.665 9.760 -1.131 1.00 90.56 109 SER A N 1
ATOM 874 C CA . SER A 1 109 ? 7.988 10.039 0.141 1.00 90.56 109 SER A CA 1
ATOM 875 C C . SER A 1 109 ? 8.163 8.897 1.150 1.00 90.56 109 SER A C 1
ATOM 877 O O . SER A 1 109 ? 8.262 9.142 2.347 1.00 90.56 109 SER A O 1
ATOM 879 N N . LEU A 1 110 ? 8.215 7.657 0.654 1.00 92.19 110 LEU A N 1
ATOM 880 C CA . LEU A 1 110 ? 8.344 6.419 1.421 1.00 92.19 110 LEU A CA 1
ATOM 881 C C . LEU A 1 110 ? 9.621 5.673 0.997 1.00 92.19 110 LEU A C 1
ATOM 883 O O . LEU A 1 110 ? 9.558 4.773 0.150 1.00 92.19 110 LEU A O 1
ATOM 887 N N . PRO A 1 111 ? 10.794 6.057 1.535 1.00 92.94 111 PRO A N 1
ATOM 888 C CA . PRO A 1 111 ? 12.045 5.387 1.221 1.00 92.94 111 PRO A CA 1
ATOM 889 C C . PRO A 1 111 ? 12.190 4.060 1.963 1.00 92.94 111 PRO A C 1
ATOM 891 O O . PRO A 1 111 ? 12.214 4.015 3.191 1.00 92.94 111 PRO A O 1
ATOM 894 N N . ILE A 1 112 ? 12.366 2.979 1.207 1.00 91.19 112 ILE A N 1
ATOM 895 C CA . ILE A 1 112 ? 12.482 1.614 1.724 1.00 91.19 112 ILE A CA 1
ATOM 896 C C . ILE A 1 112 ? 13.852 1.039 1.371 1.00 91.19 112 ILE A C 1
ATOM 898 O O . ILE A 1 112 ? 14.286 1.061 0.216 1.00 91.19 112 ILE A O 1
ATOM 902 N N . ARG A 1 113 ? 14.547 0.471 2.359 1.00 87.31 113 ARG A N 1
ATOM 903 C CA . ARG A 1 113 ? 15.867 -0.147 2.162 1.00 87.31 113 ARG A CA 1
ATOM 904 C C . ARG A 1 113 ? 15.751 -1.544 1.551 1.00 87.31 113 ARG A C 1
ATOM 906 O O . ARG A 1 113 ? 15.993 -2.545 2.214 1.00 87.31 113 ARG A O 1
ATOM 913 N N . ASP A 1 114 ? 15.446 -1.601 0.261 1.00 85.62 114 ASP A N 1
ATOM 914 C CA . ASP A 1 114 ? 15.423 -2.841 -0.516 1.00 85.62 114 ASP A CA 1
ATOM 915 C C . ASP A 1 114 ? 16.163 -2.656 -1.851 1.00 85.62 114 ASP A C 1
ATOM 917 O O . ASP A 1 114 ? 15.901 -1.731 -2.622 1.00 85.62 114 ASP A O 1
ATOM 921 N N . ARG A 1 115 ? 17.105 -3.560 -2.141 1.00 88.81 115 ARG A N 1
ATOM 922 C CA . ARG A 1 115 ? 17.878 -3.566 -3.393 1.00 88.81 115 ARG A CA 1
ATOM 923 C C . ARG A 1 115 ? 17.038 -3.956 -4.611 1.00 88.81 115 ARG A C 1
ATOM 925 O O . ARG A 1 115 ? 17.408 -3.592 -5.725 1.00 88.81 115 ARG A O 1
ATOM 932 N N . ARG A 1 116 ? 15.940 -4.691 -4.414 1.00 90.94 116 ARG A N 1
ATOM 933 C CA . ARG A 1 116 ? 14.988 -5.076 -5.465 1.00 90.94 116 ARG A CA 1
ATOM 934 C C . ARG A 1 116 ? 13.960 -3.982 -5.749 1.00 90.94 116 ARG A C 1
ATOM 936 O O . ARG A 1 116 ? 13.262 -4.075 -6.758 1.00 90.94 116 ARG A O 1
ATOM 943 N N . LEU A 1 117 ? 13.879 -2.941 -4.920 1.00 94.00 117 LEU A N 1
ATOM 944 C CA . LEU A 1 117 ? 13.097 -1.753 -5.242 1.00 94.00 117 LEU A CA 1
ATOM 945 C C . LEU A 1 117 ? 13.878 -0.826 -6.181 1.00 94.00 117 LEU A C 1
ATOM 947 O O . LEU A 1 117 ? 15.091 -0.622 -6.074 1.00 94.00 117 LEU A O 1
ATOM 951 N N . SER A 1 118 ? 13.146 -0.221 -7.109 1.00 96.06 118 SER A N 1
ATOM 952 C CA . SER A 1 118 ? 13.677 0.837 -7.967 1.00 96.06 118 SER A CA 1
ATOM 953 C C . SER A 1 118 ? 13.829 2.122 -7.146 1.00 96.06 118 SER A C 1
ATOM 955 O O . SER A 1 118 ? 13.251 2.261 -6.070 1.00 96.06 118 SER A O 1
ATOM 957 N N . ARG A 1 119 ? 14.637 3.072 -7.633 1.00 96.19 119 ARG A N 1
ATOM 958 C CA . ARG A 1 119 ? 14.875 4.354 -6.935 1.00 96.19 119 ARG A CA 1
ATOM 959 C C . ARG A 1 119 ? 13.564 5.082 -6.631 1.00 96.19 119 ARG A C 1
ATOM 961 O O . ARG A 1 119 ? 13.329 5.425 -5.486 1.00 96.19 119 ARG A O 1
ATOM 968 N N . CYS A 1 120 ? 12.720 5.214 -7.648 1.00 96.25 120 CYS A N 1
ATOM 969 C CA . CYS A 1 120 ? 11.302 5.524 -7.544 1.00 96.25 120 CYS A CA 1
ATOM 970 C C . CYS A 1 120 ? 10.588 4.348 -8.220 1.00 96.25 120 CYS A C 1
ATOM 972 O O . CYS A 1 120 ? 10.900 4.060 -9.375 1.00 96.25 120 CYS A O 1
ATOM 974 N N . HIS A 1 121 ? 9.802 3.572 -7.477 1.00 96.50 121 HIS A N 1
ATOM 975 C CA . HIS A 1 121 ? 9.297 2.271 -7.935 1.00 96.50 121 HIS A CA 1
ATOM 976 C C . HIS A 1 121 ? 7.804 2.322 -8.233 1.00 96.50 121 HIS A C 1
ATOM 978 O O . HIS A 1 121 ? 7.383 1.908 -9.307 1.00 96.50 121 HIS A O 1
ATOM 984 N N . ALA A 1 122 ? 7.027 2.863 -7.302 1.00 97.38 122 ALA A N 1
ATOM 985 C CA . ALA A 1 122 ? 5.590 3.004 -7.449 1.00 97.38 122 ALA A CA 1
ATOM 986 C C . ALA A 1 122 ? 5.119 4.331 -6.852 1.00 97.38 122 ALA A C 1
ATOM 988 O O . ALA A 1 122 ? 5.831 4.958 -6.062 1.00 97.38 122 ALA A O 1
ATOM 989 N N . ALA A 1 123 ? 3.910 4.739 -7.212 1.00 95.81 123 ALA A N 1
ATOM 990 C CA . ALA A 1 123 ? 3.217 5.847 -6.574 1.00 95.81 123 ALA A CA 1
ATOM 991 C C . ALA A 1 123 ? 1.796 5.441 -6.202 1.00 95.81 123 ALA A C 1
ATOM 993 O O . ALA A 1 123 ? 1.140 4.723 -6.949 1.00 95.81 123 ALA A O 1
ATOM 994 N N . ILE A 1 124 ? 1.316 5.929 -5.066 1.00 95.75 124 ILE A N 1
ATOM 995 C CA . ILE A 1 124 ? -0.092 5.879 -4.690 1.00 95.75 124 ILE A CA 1
ATOM 996 C C . ILE A 1 124 ? -0.646 7.291 -4.848 1.00 95.75 124 ILE A C 1
ATOM 998 O O . ILE A 1 124 ? -0.064 8.248 -4.336 1.00 95.75 124 ILE A O 1
ATOM 1002 N N . ARG A 1 125 ? -1.765 7.425 -5.552 1.00 93.19 125 ARG A N 1
ATOM 1003 C CA . ARG A 1 125 ? -2.526 8.671 -5.677 1.00 93.19 125 ARG A CA 1
ATOM 1004 C C . ARG A 1 125 ? -3.931 8.426 -5.166 1.00 93.19 125 ARG A C 1
ATOM 1006 O O . ARG A 1 125 ? -4.490 7.368 -5.430 1.00 93.19 125 ARG A O 1
ATOM 1013 N N . TYR A 1 126 ? -4.500 9.395 -4.470 1.00 91.44 126 TYR A N 1
ATOM 1014 C CA . TYR A 1 126 ? -5.930 9.395 -4.199 1.00 91.44 126 TYR A CA 1
ATOM 1015 C C . TYR A 1 126 ? -6.654 10.239 -5.252 1.00 91.44 126 TYR A C 1
ATOM 1017 O O . TYR A 1 126 ? -6.176 11.312 -5.626 1.00 91.44 126 TYR A O 1
ATOM 1025 N N . ASP A 1 127 ? -7.772 9.725 -5.746 1.00 87.69 127 ASP A N 1
ATOM 1026 C CA . ASP A 1 127 ? -8.665 10.376 -6.695 1.00 87.69 127 ASP A CA 1
ATOM 1027 C C . ASP A 1 127 ? -10.091 10.340 -6.139 1.00 87.69 127 ASP A C 1
ATOM 1029 O O . ASP A 1 127 ? -10.566 9.276 -5.746 1.00 87.69 127 ASP A O 1
ATOM 1033 N N . ASP A 1 128 ? -10.789 11.475 -6.128 1.00 85.31 128 ASP A N 1
ATOM 1034 C CA . ASP A 1 128 ? -12.138 11.560 -5.549 1.00 85.31 128 ASP A CA 1
ATOM 1035 C C . ASP A 1 128 ? -13.160 10.646 -6.246 1.00 85.31 128 ASP A C 1
ATOM 1037 O O . ASP A 1 128 ? -14.169 10.281 -5.646 1.00 85.31 128 ASP A O 1
ATOM 1041 N N . THR A 1 129 ? -12.916 10.265 -7.506 1.00 86.12 129 THR A N 1
ATOM 1042 C CA . THR A 1 129 ? -13.840 9.421 -8.279 1.00 86.12 129 THR A CA 1
ATOM 1043 C C . THR A 1 129 ? -13.505 7.940 -8.143 1.00 86.12 129 THR A C 1
ATOM 1045 O O . THR A 1 129 ? -14.402 7.107 -8.037 1.00 86.12 129 THR A O 1
ATOM 1048 N N . CYS A 1 130 ? -12.215 7.600 -8.184 1.00 87.88 130 CYS A N 1
ATOM 1049 C CA . CYS A 1 130 ? -11.765 6.207 -8.258 1.00 87.88 130 CYS A CA 1
ATOM 1050 C C . CYS A 1 130 ? -11.205 5.665 -6.936 1.00 87.88 130 CYS A C 1
ATOM 1052 O O . CYS A 1 130 ? -10.963 4.466 -6.834 1.00 87.88 130 CYS A O 1
ATOM 1054 N N . GLY A 1 131 ? -10.976 6.516 -5.936 1.00 91.88 131 GLY A N 1
ATOM 1055 C CA . GLY A 1 131 ? -10.315 6.149 -4.688 1.00 91.88 131 GLY A CA 1
ATOM 1056 C C . GLY A 1 131 ? -8.791 6.098 -4.817 1.00 91.88 131 GLY A C 1
ATOM 1057 O O . GLY A 1 131 ? -8.176 6.878 -5.548 1.00 91.88 131 GLY A O 1
ATOM 1058 N N . PHE A 1 132 ? -8.154 5.192 -4.075 1.00 94.75 132 PHE A N 1
ATOM 1059 C CA . PHE A 1 132 ? -6.701 5.029 -4.111 1.00 94.75 132 PHE A CA 1
ATOM 1060 C C . PHE A 1 132 ? -6.262 4.251 -5.356 1.00 94.75 132 PHE A C 1
ATOM 1062 O O . PHE A 1 132 ? -6.760 3.168 -5.648 1.00 94.75 132 PHE A O 1
ATOM 1069 N N . ILE A 1 133 ? -5.280 4.785 -6.074 1.00 95.94 133 ILE A N 1
ATOM 1070 C CA . ILE A 1 133 ? -4.738 4.210 -7.303 1.00 95.94 133 ILE A CA 1
ATOM 1071 C C . ILE A 1 133 ? -3.236 4.002 -7.125 1.00 95.94 133 ILE A C 1
ATOM 1073 O O . ILE A 1 133 ? -2.505 4.937 -6.796 1.00 95.94 133 ILE A O 1
ATOM 1077 N N . LEU A 1 134 ? -2.778 2.779 -7.375 1.00 97.50 134 LEU A N 1
ATOM 1078 C CA . LEU A 1 134 ? -1.371 2.405 -7.439 1.00 97.50 134 LEU A CA 1
ATOM 1079 C C . LEU A 1 134 ? -0.866 2.524 -8.878 1.00 97.50 134 LEU A C 1
ATOM 1081 O O . LEU A 1 134 ? -1.494 2.002 -9.792 1.00 97.50 134 LEU A O 1
ATOM 1085 N N . TYR A 1 135 ? 0.288 3.150 -9.068 1.00 97.06 135 TYR A N 1
ATOM 1086 C CA . TYR A 1 135 ? 0.980 3.286 -10.348 1.00 97.06 135 TYR A CA 1
ATOM 1087 C C . TYR A 1 135 ? 2.346 2.610 -10.282 1.00 97.06 135 TYR A C 1
ATOM 1089 O O . TYR A 1 135 ? 3.097 2.841 -9.331 1.00 97.06 135 TYR A O 1
ATOM 1097 N N . ASP A 1 136 ? 2.697 1.833 -11.308 1.00 97.25 136 ASP A N 1
ATOM 1098 C CA . ASP A 1 136 ? 4.076 1.371 -11.505 1.00 97.25 136 ASP A CA 1
ATOM 1099 C C . ASP A 1 136 ? 4.866 2.451 -12.254 1.00 97.25 136 ASP A C 1
ATOM 1101 O O . ASP A 1 136 ? 4.466 2.900 -13.327 1.00 97.25 136 ASP A O 1
ATOM 1105 N N . LEU A 1 137 ? 6.004 2.880 -11.706 1.00 95.81 137 LEU A N 1
ATOM 1106 C CA . LEU A 1 137 ? 6.829 3.940 -12.297 1.00 95.81 137 LEU A CA 1
ATOM 1107 C C . LEU A 1 137 ? 7.937 3.360 -13.181 1.00 95.81 137 LEU A C 1
ATOM 1109 O O . LEU A 1 137 ? 9.114 3.703 -13.037 1.00 95.81 137 LEU A O 1
ATOM 1113 N N . ASN A 1 138 ? 7.542 2.462 -14.087 1.00 95.31 138 ASN A N 1
ATOM 1114 C CA . ASN A 1 138 ? 8.425 1.702 -14.972 1.00 95.31 138 ASN A CA 1
ATOM 1115 C C . ASN A 1 138 ? 9.528 0.973 -14.186 1.00 95.31 138 ASN A C 1
ATOM 1117 O O . ASN A 1 138 ? 10.735 1.126 -14.423 1.00 95.31 138 ASN A O 1
ATOM 1121 N N . SER A 1 139 ? 9.096 0.236 -13.167 1.00 95.50 139 SER A N 1
ATOM 1122 C CA . SER A 1 139 ? 9.999 -0.387 -12.217 1.00 95.50 139 SER A CA 1
ATOM 1123 C C . SER A 1 139 ? 10.694 -1.621 -12.798 1.00 95.50 139 SER A C 1
ATOM 1125 O O . SER A 1 139 ? 10.157 -2.356 -13.625 1.00 95.50 139 SER A O 1
ATOM 1127 N N . THR A 1 140 ? 11.917 -1.896 -12.334 1.00 93.69 140 THR A N 1
ATOM 1128 C CA . THR A 1 140 ? 12.750 -2.980 -12.889 1.00 93.69 140 THR A CA 1
ATOM 1129 C C . THR A 1 140 ? 12.149 -4.364 -12.647 1.00 93.69 140 THR A C 1
ATOM 1131 O O . THR A 1 140 ? 12.207 -5.221 -13.521 1.00 93.69 140 THR A O 1
ATOM 1134 N N . ASN A 1 141 ? 11.579 -4.588 -11.460 1.00 92.75 141 ASN A N 1
ATOM 1135 C CA . ASN A 1 141 ? 11.016 -5.883 -11.068 1.00 92.75 141 ASN A CA 1
ATOM 1136 C C . ASN A 1 141 ? 9.490 -5.955 -11.245 1.00 92.75 141 ASN A C 1
ATOM 1138 O O . ASN A 1 141 ? 8.920 -7.036 -11.086 1.00 92.75 141 ASN A O 1
ATOM 1142 N N . GLY A 1 142 ? 8.848 -4.838 -11.599 1.00 93.94 142 GLY A N 1
ATOM 1143 C CA . GLY A 1 142 ? 7.401 -4.705 -11.690 1.00 93.94 142 GLY A CA 1
ATOM 1144 C C . GLY A 1 142 ? 6.706 -4.571 -10.333 1.00 93.94 142 GLY A C 1
ATOM 1145 O O . GLY A 1 142 ? 7.227 -4.976 -9.290 1.00 93.94 142 GLY A O 1
ATOM 1146 N N . THR A 1 143 ? 5.482 -4.059 -10.408 1.00 96.69 143 THR A N 1
ATOM 1147 C CA . THR A 1 143 ? 4.497 -3.985 -9.327 1.00 96.69 143 THR A CA 1
ATOM 1148 C C . THR A 1 143 ? 3.442 -5.072 -9.512 1.00 96.69 143 THR A C 1
ATOM 1150 O O . THR A 1 143 ? 2.999 -5.322 -10.636 1.00 96.69 143 THR A O 1
ATOM 1153 N N . TYR A 1 144 ? 3.025 -5.718 -8.424 1.00 96.62 144 TYR A N 1
ATOM 1154 C CA . TYR A 1 144 ? 2.013 -6.775 -8.447 1.00 96.62 144 TYR A CA 1
ATOM 1155 C C . TYR A 1 144 ? 0.955 -6.516 -7.383 1.00 96.62 144 TYR A C 1
ATOM 1157 O O . TYR A 1 144 ? 1.290 -6.123 -6.267 1.00 96.62 144 TYR A O 1
ATOM 1165 N N . VAL A 1 145 ? -0.301 -6.791 -7.722 1.00 95.50 145 VAL A N 1
ATOM 1166 C CA . VAL A 1 145 ? -1.433 -6.787 -6.793 1.00 95.50 145 VAL A CA 1
ATOM 1167 C C . VAL A 1 145 ? -2.111 -8.147 -6.883 1.00 95.50 145 VAL A C 1
ATOM 1169 O O . VAL A 1 145 ? -2.407 -8.617 -7.981 1.00 95.50 145 VAL A O 1
ATOM 1172 N N . ASN A 1 146 ? -2.282 -8.820 -5.744 1.00 93.69 146 ASN A N 1
ATOM 1173 C CA . ASN A 1 146 ? -2.865 -10.165 -5.650 1.00 93.69 146 ASN A CA 1
ATOM 1174 C C . ASN A 1 146 ? -2.205 -11.175 -6.612 1.00 93.69 146 ASN A C 1
ATOM 1176 O O . ASN A 1 146 ? -2.866 -11.973 -7.271 1.00 93.69 146 ASN A O 1
ATOM 1180 N N . GLY A 1 147 ? -0.876 -11.093 -6.747 1.00 89.00 147 GLY A N 1
ATOM 1181 C CA . GLY A 1 147 ? -0.082 -11.944 -7.644 1.00 89.00 147 GLY A CA 1
ATOM 1182 C C . GLY A 1 147 ? -0.107 -11.540 -9.125 1.00 89.00 147 GLY A C 1
ATOM 1183 O O . GLY A 1 147 ? 0.719 -12.025 -9.898 1.00 89.00 147 GLY A O 1
ATOM 1184 N N . VAL A 1 148 ? -0.974 -10.609 -9.529 1.00 93.38 148 VAL A N 1
ATOM 1185 C CA . VAL A 1 148 ? -1.104 -10.146 -10.917 1.00 93.38 148 VAL A CA 1
ATOM 1186 C C . VAL A 1 148 ? -0.263 -8.893 -11.142 1.00 93.38 148 VAL A C 1
ATOM 1188 O O . VAL A 1 148 ? -0.303 -7.947 -10.358 1.00 93.38 148 VAL A O 1
ATOM 1191 N N . ARG A 1 149 ? 0.516 -8.870 -12.229 1.00 94.38 149 ARG A N 1
ATOM 1192 C CA . ARG A 1 149 ? 1.370 -7.725 -12.570 1.00 94.38 149 ARG A CA 1
ATOM 1193 C C . ARG A 1 149 ? 0.535 -6.525 -13.025 1.00 94.38 149 ARG A C 1
ATOM 1195 O O . ARG A 1 149 ? -0.259 -6.638 -13.958 1.00 94.38 149 ARG A O 1
ATOM 1202 N N . VAL A 1 150 ? 0.787 -5.367 -12.423 1.00 93.94 150 VAL A N 1
ATOM 1203 C CA . VAL A 1 150 ? 0.214 -4.076 -12.826 1.00 93.94 150 VAL A CA 1
ATOM 1204 C C . VAL A 1 150 ? 0.929 -3.582 -14.086 1.00 93.94 150 VAL A C 1
ATOM 1206 O O . VAL A 1 150 ? 2.158 -3.630 -14.159 1.00 93.94 150 VAL A O 1
ATOM 1209 N N . ARG A 1 151 ? 0.170 -3.142 -15.098 1.00 84.12 151 ARG A N 1
ATOM 1210 C CA . ARG A 1 151 ? 0.731 -2.642 -16.369 1.00 84.12 151 ARG A CA 1
ATOM 1211 C C . ARG A 1 151 ? 1.068 -1.153 -16.320 1.00 84.12 151 ARG A C 1
ATOM 1213 O O . ARG A 1 151 ? 2.171 -0.783 -16.691 1.00 84.12 151 ARG A O 1
ATOM 1220 N N . GLU A 1 152 ? 0.136 -0.330 -15.846 1.00 86.75 152 GLU A N 1
ATOM 1221 C CA . GLU A 1 152 ? 0.314 1.125 -15.709 1.00 86.75 152 GLU A CA 1
ATOM 1222 C C . GLU A 1 152 ? -0.236 1.599 -14.364 1.00 86.75 152 GLU A C 1
ATOM 1224 O O . GLU A 1 152 ? 0.472 2.229 -13.578 1.00 86.75 152 GLU A O 1
ATOM 1229 N N . SER A 1 153 ? -1.482 1.227 -14.070 1.00 95.56 153 SER A N 1
ATOM 1230 C CA . SER A 1 153 ? -2.148 1.544 -12.814 1.00 95.56 153 SER A CA 1
ATOM 1231 C C . SER A 1 153 ? -3.113 0.448 -12.366 1.00 95.56 153 SER A C 1
ATOM 1233 O O . SER A 1 153 ? -3.480 -0.442 -13.139 1.00 95.56 153 SER A O 1
ATOM 1235 N N . TYR A 1 154 ? -3.500 0.508 -11.095 1.00 97.56 154 TYR A N 1
ATOM 1236 C CA . TYR A 1 154 ? -4.463 -0.387 -10.468 1.00 97.56 154 TYR A CA 1
ATOM 1237 C C . TYR A 1 154 ? -5.252 0.371 -9.393 1.00 97.56 154 TYR A C 1
ATOM 1239 O O . TYR A 1 154 ? -4.655 1.066 -8.571 1.00 97.56 154 TYR A O 1
ATOM 1247 N N . ILE A 1 155 ? -6.581 0.242 -9.387 1.00 97.00 155 ILE A N 1
ATOM 1248 C CA . ILE A 1 155 ? -7.444 0.838 -8.356 1.00 97.00 155 ILE A CA 1
ATOM 1249 C C . ILE A 1 155 ? -7.428 -0.071 -7.128 1.00 97.00 155 ILE A C 1
ATOM 1251 O O . ILE A 1 155 ? -8.014 -1.152 -7.156 1.00 97.00 155 ILE A O 1
ATOM 1255 N N . LEU A 1 156 ? -6.760 0.374 -6.068 1.00 97.12 156 LEU A N 1
ATOM 1256 C CA . LEU A 1 156 ? -6.593 -0.384 -4.834 1.00 97.12 156 LEU A CA 1
ATOM 1257 C C . LEU A 1 156 ? -7.932 -0.578 -4.122 1.00 97.12 156 LEU A C 1
ATOM 1259 O O . LEU A 1 156 ? -8.682 0.376 -3.908 1.00 97.12 156 LEU A O 1
ATOM 1263 N N . GLN A 1 157 ? -8.193 -1.818 -3.730 1.00 95.69 157 GLN A N 1
ATOM 1264 C CA . GLN A 1 157 ? -9.333 -2.226 -2.925 1.00 95.69 157 GLN A CA 1
ATOM 1265 C C . GLN A 1 157 ? -8.884 -2.588 -1.513 1.00 95.69 157 GLN A C 1
ATOM 1267 O O . GLN A 1 157 ? -7.714 -2.884 -1.260 1.00 95.69 157 GLN A O 1
ATOM 1272 N N . ASP A 1 158 ? -9.832 -2.564 -0.579 1.00 94.38 158 ASP A N 1
ATOM 1273 C CA . ASP A 1 158 ? -9.559 -3.019 0.777 1.00 94.38 158 ASP A CA 1
ATOM 1274 C C . ASP A 1 158 ? -9.070 -4.475 0.782 1.00 94.38 158 ASP A C 1
ATOM 1276 O O . ASP A 1 158 ? -9.598 -5.326 0.065 1.00 94.38 158 ASP A O 1
ATOM 1280 N N . SER A 1 159 ? -8.068 -4.747 1.617 1.00 93.94 159 SER A N 1
ATOM 1281 C CA . SER A 1 159 ? -7.411 -6.047 1.778 1.00 93.94 159 SER A CA 1
ATOM 1282 C C . SER A 1 159 ? -6.569 -6.531 0.584 1.00 93.94 159 SER A C 1
ATOM 1284 O O . SER A 1 159 ? -6.129 -7.683 0.585 1.00 93.94 159 SER A O 1
ATOM 1286 N N . ASP A 1 160 ? -6.278 -5.677 -0.402 1.00 96.38 160 ASP A N 1
ATOM 1287 C CA . ASP A 1 160 ? -5.371 -6.027 -1.500 1.00 96.38 160 ASP A CA 1
ATOM 1288 C C . ASP A 1 160 ? -3.944 -6.311 -1.009 1.00 96.38 160 ASP A C 1
ATOM 1290 O O . ASP A 1 160 ? -3.379 -5.578 -0.195 1.00 96.38 160 ASP A O 1
ATOM 1294 N N . LEU A 1 161 ? -3.311 -7.349 -1.560 1.00 95.38 161 LEU A N 1
ATOM 1295 C CA . LEU A 1 161 ? -1.911 -7.676 -1.290 1.00 95.38 161 LEU A CA 1
ATOM 1296 C C . LEU A 1 161 ? -1.011 -7.104 -2.381 1.00 95.38 161 LEU A C 1
ATOM 1298 O O . LEU A 1 161 ? -1.039 -7.550 -3.531 1.00 95.38 161 LEU A O 1
ATOM 1302 N N . VAL A 1 162 ? -0.167 -6.146 -2.011 1.00 96.31 162 VAL A N 1
ATOM 1303 C CA . VAL A 1 162 ? 0.743 -5.460 -2.930 1.00 96.31 162 VAL A CA 1
ATOM 1304 C C . VAL A 1 162 ? 2.164 -5.982 -2.755 1.00 96.31 162 VAL A C 1
ATOM 1306 O O . VAL A 1 162 ? 2.679 -6.075 -1.638 1.00 96.31 162 VAL A O 1
ATOM 1309 N N . ARG A 1 163 ? 2.828 -6.271 -3.879 1.00 95.12 163 ARG A N 1
ATOM 1310 C CA . ARG A 1 163 ? 4.242 -6.649 -3.927 1.00 95.12 163 ARG A CA 1
ATOM 1311 C C . ARG A 1 163 ? 5.033 -5.736 -4.856 1.00 95.12 163 ARG A C 1
ATOM 1313 O O . ARG A 1 163 ? 4.760 -5.664 -6.054 1.00 95.12 163 ARG A O 1
ATOM 1320 N N . LEU A 1 164 ? 6.072 -5.117 -4.300 1.00 94.06 164 LEU A N 1
ATOM 1321 C CA . LEU A 1 164 ? 7.046 -4.265 -4.984 1.00 94.06 164 LEU A CA 1
ATOM 1322 C C . LEU A 1 164 ? 8.434 -4.853 -4.718 1.00 94.06 164 LEU A C 1
ATOM 1324 O O . LEU A 1 164 ? 8.848 -4.912 -3.569 1.00 94.06 164 LEU A O 1
ATOM 1328 N N . GLY A 1 165 ? 9.179 -5.326 -5.719 1.00 88.31 165 GLY A N 1
ATOM 1329 C CA . GLY A 1 165 ? 10.479 -5.970 -5.444 1.00 88.31 165 GLY A CA 1
ATOM 1330 C C . GLY A 1 165 ? 10.373 -7.131 -4.429 1.00 88.31 165 GLY A C 1
ATOM 1331 O O . GLY A 1 165 ? 9.733 -8.135 -4.747 1.00 88.31 165 GLY A O 1
ATOM 1332 N N . SER A 1 166 ? 11.011 -7.012 -3.249 1.00 86.31 166 SER A N 1
ATOM 1333 C CA . SER A 1 166 ? 10.859 -7.957 -2.114 1.00 86.31 166 SER A 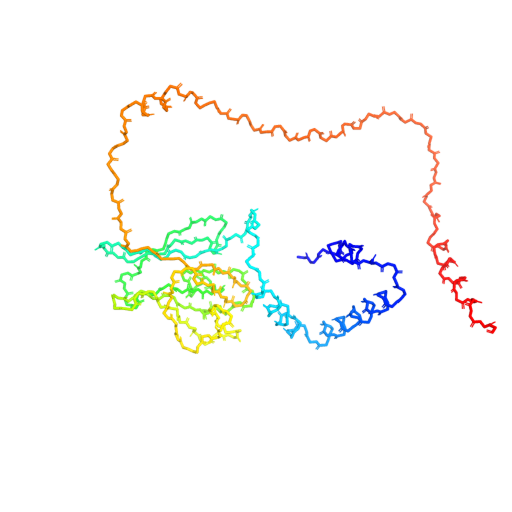CA 1
ATOM 1334 C C . SER A 1 166 ? 9.883 -7.470 -1.036 1.00 86.31 166 SER A C 1
ATOM 1336 O O . SER A 1 166 ? 9.581 -8.214 -0.102 1.00 86.31 166 SER A O 1
ATOM 1338 N N . LEU A 1 167 ? 9.410 -6.229 -1.142 1.00 89.44 167 LEU A N 1
ATOM 1339 C CA . LEU A 1 167 ? 8.446 -5.640 -0.227 1.00 89.44 167 LEU A CA 1
ATOM 1340 C C . LEU A 1 167 ? 7.055 -6.213 -0.507 1.00 89.44 167 LEU A C 1
ATOM 1342 O O . LEU A 1 167 ? 6.590 -6.178 -1.645 1.00 89.44 167 LEU A O 1
ATOM 1346 N N . ASN A 1 168 ? 6.392 -6.700 0.540 1.00 91.94 168 ASN A N 1
ATOM 1347 C CA . ASN A 1 168 ? 5.019 -7.193 0.497 1.00 91.94 168 ASN A CA 1
ATOM 1348 C C . ASN A 1 168 ? 4.225 -6.504 1.601 1.00 91.94 168 ASN A C 1
ATOM 1350 O O . ASN A 1 168 ? 4.713 -6.430 2.728 1.00 91.94 168 ASN A O 1
ATOM 1354 N N . PHE A 1 169 ? 3.030 -6.009 1.296 1.00 94.06 169 PHE A N 1
ATOM 1355 C CA . PHE A 1 169 ? 2.168 -5.380 2.290 1.00 94.06 169 PHE A CA 1
ATOM 1356 C C . PHE A 1 169 ? 0.691 -5.510 1.934 1.00 94.06 169 PHE A C 1
ATOM 1358 O O . PHE A 1 169 ? 0.332 -5.594 0.761 1.00 94.06 169 PHE A O 1
ATOM 1365 N N . GLY A 1 170 ? -0.158 -5.506 2.961 1.00 95.62 170 GLY A N 1
ATOM 1366 C CA . GLY A 1 170 ? -1.601 -5.362 2.789 1.00 95.62 170 GLY A CA 1
ATOM 1367 C C . GLY A 1 170 ? -1.982 -3.894 2.626 1.00 95.62 170 GLY A C 1
ATOM 1368 O O . GLY A 1 170 ? -1.494 -3.039 3.373 1.00 95.62 170 GLY A O 1
ATOM 1369 N N . PHE A 1 171 ? -2.843 -3.597 1.663 1.00 97.06 171 PHE A N 1
ATOM 1370 C CA . PHE A 1 171 ? -3.506 -2.311 1.549 1.00 97.06 171 PHE A CA 1
ATOM 1371 C C . PHE A 1 171 ? -4.888 -2.387 2.195 1.00 97.06 171 PHE A C 1
ATOM 1373 O O . PHE A 1 171 ? -5.657 -3.305 1.931 1.00 97.06 171 PHE A O 1
ATOM 1380 N N . PHE A 1 172 ? -5.201 -1.409 3.035 1.00 96.06 172 PHE A N 1
ATOM 1381 C CA . PHE A 1 172 ? -6.508 -1.261 3.663 1.00 96.06 172 PHE A CA 1
ATOM 1382 C C . PHE A 1 172 ? -7.022 0.140 3.410 1.00 96.06 172 PHE A C 1
ATOM 1384 O O . PHE A 1 172 ? -6.230 1.083 3.320 1.00 96.06 172 PHE A O 1
ATOM 1391 N N . THR A 1 173 ? -8.336 0.307 3.341 1.00 93.88 173 THR A N 1
ATOM 1392 C CA . THR A 1 173 ? -8.920 1.637 3.189 1.00 93.88 173 THR A CA 1
ATOM 1393 C C . THR A 1 173 ? -10.121 1.859 4.092 1.00 93.88 173 THR A C 1
ATOM 1395 O O . THR A 1 173 ? -10.906 0.958 4.365 1.00 93.88 173 THR A O 1
ATOM 1398 N N . GLY A 1 174 ? -10.241 3.089 4.589 1.00 89.00 174 GLY A N 1
ATOM 1399 C CA . GLY A 1 174 ? -11.358 3.526 5.412 1.00 89.00 174 GLY A CA 1
ATOM 1400 C C . GLY A 1 174 ? -11.814 4.922 5.009 1.00 89.00 174 GLY A C 1
ATOM 1401 O O . GLY A 1 174 ? -11.063 5.889 5.143 1.00 89.00 174 GLY A O 1
ATOM 1402 N N . SER A 1 175 ? -13.052 5.021 4.535 1.00 80.25 175 SER A N 1
ATOM 1403 C CA . SER A 1 175 ? -13.743 6.283 4.230 1.00 80.25 175 SER A CA 1
ATOM 1404 C C . SER A 1 175 ? -14.930 6.552 5.165 1.00 80.25 175 SER A C 1
ATOM 1406 O O . SER A 1 175 ? -15.366 7.690 5.309 1.00 80.25 175 SER A O 1
ATOM 1408 N N . GLU A 1 176 ? -15.445 5.513 5.825 1.00 78.06 176 GLU A N 1
ATOM 1409 C CA . GLU A 1 176 ? -16.616 5.587 6.696 1.00 78.06 176 GLU A CA 1
ATOM 1410 C C . GLU A 1 176 ? -16.208 5.844 8.152 1.00 78.06 176 GLU A C 1
ATOM 1412 O O . GLU A 1 176 ? -15.466 5.067 8.757 1.00 78.06 176 GLU A O 1
ATOM 1417 N N . PHE A 1 177 ? -16.748 6.906 8.758 1.00 73.62 177 PHE A N 1
ATOM 1418 C CA . PHE A 1 177 ? -16.551 7.197 10.179 1.00 73.62 177 PHE A CA 1
ATOM 1419 C C . PHE A 1 177 ? -17.844 7.012 10.957 1.00 73.62 177 PHE A C 1
ATOM 1421 O O . PHE A 1 177 ? -18.837 7.708 10.736 1.00 73.62 177 PHE A O 1
ATOM 1428 N N . ARG A 1 178 ? -17.803 6.140 11.966 1.00 80.25 178 ARG A N 1
ATOM 1429 C CA . ARG A 1 178 ? -18.887 6.003 12.936 1.00 80.25 178 ARG A CA 1
ATOM 1430 C C . ARG A 1 178 ? -18.498 6.652 14.256 1.00 80.25 178 ARG A C 1
ATOM 1432 O O . ARG A 1 178 ? -17.589 6.189 14.940 1.00 80.25 178 ARG A O 1
ATOM 1439 N N . ARG A 1 179 ? -19.224 7.699 14.651 1.00 79.69 179 ARG A N 1
ATOM 1440 C CA . ARG A 1 179 ? -19.139 8.226 16.017 1.00 79.69 179 ARG A CA 1
ATOM 1441 C C . ARG A 1 179 ? -19.894 7.299 16.960 1.00 79.69 179 ARG A C 1
ATOM 1443 O O . ARG A 1 179 ? -21.071 7.017 16.744 1.00 79.69 179 ARG A O 1
ATOM 1450 N N . VAL A 1 180 ? -19.211 6.838 17.999 1.00 88.31 180 VAL A N 1
ATOM 1451 C CA . VAL A 1 180 ? -19.812 6.057 19.083 1.00 88.31 180 VAL A CA 1
ATOM 1452 C C . VAL A 1 180 ? -20.175 7.017 20.219 1.00 88.31 180 VAL A C 1
ATOM 1454 O O . VAL A 1 180 ? -19.446 7.975 20.475 1.00 88.31 180 VAL A O 1
ATOM 1457 N N . GLY A 1 181 ? -21.332 6.800 20.852 1.00 88.50 181 GLY A N 1
ATOM 1458 C CA . GLY A 1 181 ? -21.766 7.574 22.018 1.00 88.50 181 GLY A CA 1
ATOM 1459 C C . GLY A 1 181 ? -20.884 7.330 23.251 1.00 88.50 181 GLY A C 1
ATOM 1460 O O . GLY A 1 181 ? -20.023 6.447 23.224 1.00 88.50 181 GLY A O 1
ATOM 1461 N N . PRO A 1 182 ? -21.083 8.099 24.337 1.00 89.25 182 PRO A N 1
ATOM 1462 C CA . PRO A 1 182 ? -20.333 7.888 25.569 1.00 89.25 182 PRO A CA 1
ATOM 1463 C C . PRO A 1 182 ? -20.572 6.468 26.114 1.00 89.25 182 PRO A C 1
ATOM 1465 O O . PRO A 1 182 ? -21.695 5.962 26.017 1.00 89.25 182 PRO A O 1
ATOM 1468 N N . PRO A 1 183 ? -19.542 5.818 26.687 1.00 91.19 183 PRO A N 1
ATOM 1469 C CA . PRO A 1 183 ? -19.709 4.528 27.344 1.00 91.19 183 PRO A CA 1
ATOM 1470 C C . PRO A 1 183 ? -20.649 4.652 28.551 1.00 91.19 183 PRO A C 1
ATOM 1472 O O . PRO A 1 183 ? -20.790 5.727 29.139 1.00 91.19 183 PRO A O 1
ATOM 1475 N N . ALA A 1 184 ? -21.292 3.545 28.926 1.00 93.62 184 ALA A N 1
ATOM 1476 C CA . ALA A 1 184 ? -22.196 3.517 30.069 1.00 93.62 184 ALA A CA 1
ATOM 1477 C C . ALA A 1 184 ? -21.453 3.893 31.380 1.00 93.62 184 ALA A C 1
ATOM 1479 O O . ALA A 1 184 ? -20.296 3.488 31.556 1.00 93.62 184 ALA A O 1
ATOM 1480 N N . PRO A 1 185 ? -22.064 4.683 32.292 1.00 90.75 185 PRO A N 1
ATOM 1481 C CA . PRO A 1 185 ? -21.368 5.215 33.471 1.00 90.75 185 PRO A CA 1
ATOM 1482 C C . PRO A 1 185 ? -20.803 4.150 34.418 1.00 90.75 185 PRO A C 1
ATOM 1484 O O . PRO A 1 185 ? -19.753 4.356 35.023 1.00 90.75 185 PRO A O 1
ATOM 1487 N N . ASP A 1 186 ? -21.482 3.013 34.533 1.00 92.69 186 ASP A N 1
ATOM 1488 C CA . ASP A 1 186 ? -21.069 1.855 35.326 1.00 92.69 186 ASP A CA 1
ATOM 1489 C C . ASP A 1 186 ? -19.767 1.229 34.803 1.00 92.69 186 ASP A C 1
ATOM 1491 O O . ASP A 1 186 ? -18.874 0.925 35.594 1.00 92.69 186 ASP A O 1
ATOM 1495 N N . ILE A 1 187 ? -19.595 1.132 33.481 1.00 89.69 187 ILE A N 1
ATOM 1496 C CA . ILE A 1 187 ? -18.351 0.647 32.856 1.00 89.69 187 ILE A CA 1
ATOM 1497 C C . ILE A 1 187 ? -17.182 1.597 33.139 1.00 89.69 187 ILE A C 1
ATOM 1499 O O . ILE A 1 187 ? -16.074 1.156 33.449 1.00 89.69 187 ILE A O 1
ATOM 1503 N N . VAL A 1 188 ? -17.422 2.910 33.084 1.00 89.88 188 VAL A N 1
ATOM 1504 C CA . VAL A 1 188 ? -16.395 3.918 33.403 1.00 89.88 188 VAL A CA 1
ATOM 1505 C C . VAL A 1 188 ? -15.978 3.827 34.875 1.00 89.88 188 VAL A C 1
ATOM 1507 O O . VAL A 1 188 ? -14.789 3.895 35.184 1.00 89.88 188 VAL A O 1
ATOM 1510 N N . GLN A 1 189 ? -16.935 3.629 35.786 1.00 87.75 189 GLN A N 1
ATOM 1511 C CA . GLN A 1 189 ? -16.651 3.438 37.213 1.00 87.75 189 GLN A CA 1
ATOM 1512 C C . GLN A 1 189 ? -15.841 2.164 37.474 1.00 87.75 189 GLN A C 1
ATOM 1514 O O . GLN A 1 189 ? -14.892 2.204 38.256 1.00 87.75 189 GLN A O 1
ATOM 1519 N N . GLN A 1 190 ? -16.167 1.063 36.791 1.00 87.94 190 GLN A N 1
ATOM 1520 C CA . GLN A 1 190 ? -15.412 -0.186 36.891 1.00 87.94 190 GLN A CA 1
ATOM 1521 C C . GLN A 1 190 ? -13.965 -0.019 36.412 1.00 87.94 190 GLN A C 1
ATOM 1523 O O . GLN A 1 190 ? -13.054 -0.424 37.127 1.00 87.94 190 GLN A O 1
ATOM 1528 N N . LEU A 1 191 ? -13.730 0.627 35.262 1.00 87.00 191 LEU A N 1
ATOM 1529 C CA . LEU A 1 191 ? -12.374 0.862 34.744 1.00 87.00 191 LEU A CA 1
ATOM 1530 C C . LEU A 1 191 ? -11.539 1.764 35.663 1.00 87.00 191 LEU A C 1
ATOM 1532 O O . LEU A 1 191 ? -10.363 1.490 35.879 1.00 87.00 191 LEU A O 1
ATOM 1536 N N . ASN A 1 192 ? -12.144 2.799 36.249 1.00 86.00 192 ASN A N 1
ATOM 1537 C CA . ASN A 1 192 ? -11.448 3.699 37.175 1.00 86.00 192 ASN A CA 1
ATOM 1538 C C . ASN A 1 192 ? -11.110 3.040 38.522 1.00 86.00 192 ASN A C 1
ATOM 1540 O O . ASN A 1 192 ? -10.198 3.493 39.210 1.00 86.00 192 ASN A O 1
ATOM 1544 N N . ALA A 1 193 ? -11.836 1.986 38.908 1.00 81.81 193 ALA A N 1
ATOM 1545 C CA . ALA A 1 193 ? -11.539 1.194 40.099 1.00 81.81 193 ALA A CA 1
ATOM 1546 C C . ALA A 1 193 ? -10.394 0.184 39.879 1.00 81.81 193 ALA A C 1
ATOM 1548 O O . ALA A 1 193 ? -9.877 -0.371 40.851 1.00 81.81 193 ALA A O 1
ATOM 1549 N N . VAL A 1 194 ? -9.978 -0.056 38.628 1.00 81.88 194 VAL A N 1
ATOM 1550 C CA . VAL A 1 194 ? -8.828 -0.910 38.309 1.00 81.88 194 VAL A CA 1
ATOM 1551 C C . VAL A 1 194 ? -7.540 -0.105 38.470 1.00 81.88 194 VAL A C 1
ATOM 1553 O O . VAL A 1 194 ? -7.186 0.721 37.631 1.00 81.88 194 VAL A O 1
ATOM 1556 N N . THR A 1 195 ? -6.786 -0.382 39.534 1.00 72.75 195 THR A N 1
ATOM 1557 C CA . THR A 1 195 ? -5.410 0.109 39.658 1.00 72.75 195 THR A CA 1
ATOM 1558 C C . THR A 1 195 ? -4.541 -0.600 38.623 1.00 72.75 195 THR A C 1
ATOM 1560 O O . THR A 1 195 ? -4.258 -1.792 38.747 1.00 72.75 195 THR A O 1
ATOM 1563 N N . VAL A 1 196 ? -4.096 0.126 37.595 1.00 73.38 196 VAL A N 1
ATOM 1564 C CA . VAL A 1 196 ? -3.077 -0.377 36.666 1.00 73.38 196 VAL A CA 1
ATOM 1565 C C . VAL A 1 196 ? -1.748 -0.402 37.414 1.00 73.38 196 VAL A C 1
ATOM 1567 O O . VAL A 1 196 ? -1.047 0.605 37.508 1.00 73.38 196 VAL A O 1
ATOM 1570 N N . HIS A 1 197 ? -1.407 -1.547 38.000 1.00 66.31 197 HIS A N 1
ATOM 1571 C CA . HIS A 1 197 ? -0.057 -1.760 38.500 1.00 66.31 197 HIS A CA 1
ATOM 1572 C C . HIS A 1 197 ? 0.893 -1.806 37.298 1.00 66.31 197 HIS A C 1
ATOM 1574 O O . HIS A 1 197 ? 0.602 -2.532 36.344 1.00 66.31 197 HIS A O 1
ATOM 1580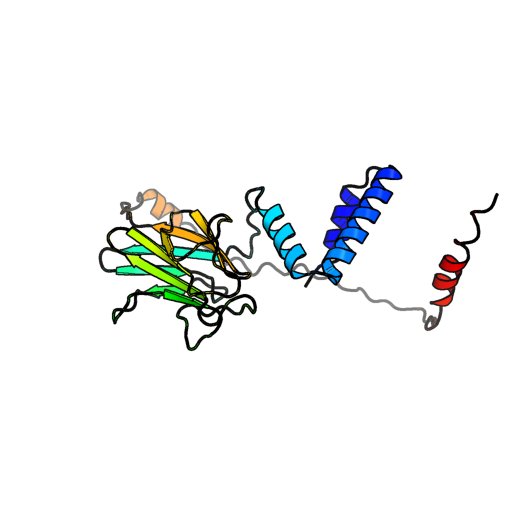 N N . PRO A 1 198 ? 2.013 -1.059 37.307 1.00 66.56 198 PRO A N 1
ATOM 1581 C CA . PRO A 1 198 ? 3.062 -1.262 36.324 1.00 66.56 198 PRO A CA 1
ATOM 1582 C C . PRO A 1 198 ? 3.436 -2.738 36.368 1.00 66.56 198 PRO A C 1
ATOM 1584 O O . PRO A 1 198 ? 3.889 -3.227 37.405 1.00 66.56 198 PRO A O 1
ATOM 1587 N N . THR A 1 199 ? 3.207 -3.464 35.276 1.00 64.75 199 THR A N 1
ATOM 1588 C CA . THR A 1 199 ? 3.762 -4.804 35.138 1.00 64.75 199 THR A CA 1
ATOM 1589 C C . THR A 1 199 ? 5.268 -4.626 35.274 1.00 64.75 199 THR A C 1
ATOM 1591 O O . THR A 1 199 ? 5.879 -3.957 34.436 1.00 64.75 199 THR A O 1
ATOM 1594 N N . ALA A 1 200 ? 5.856 -5.126 36.366 1.00 61.41 200 ALA A N 1
ATOM 1595 C CA . ALA A 1 200 ? 7.305 -5.151 36.506 1.00 61.41 200 ALA A CA 1
ATOM 1596 C C . ALA A 1 200 ? 7.880 -5.751 35.210 1.00 61.41 200 ALA A C 1
ATOM 1598 O O . ALA A 1 200 ? 7.261 -6.683 34.678 1.00 61.41 200 ALA A O 1
ATOM 1599 N N . PRO A 1 201 ? 8.993 -5.220 34.663 1.00 60.50 201 PRO A N 1
ATOM 1600 C CA . PRO A 1 201 ? 9.649 -5.845 33.524 1.00 60.50 201 PRO A CA 1
ATOM 1601 C C . PRO A 1 201 ? 9.772 -7.328 33.840 1.00 60.50 201 PRO A C 1
ATOM 1603 O O . PRO A 1 201 ? 10.311 -7.674 34.890 1.00 60.50 201 PRO A O 1
ATOM 1606 N N . MET A 1 202 ? 9.173 -8.173 32.998 1.00 50.88 202 MET A N 1
ATOM 1607 C CA . MET A 1 202 ? 9.209 -9.618 33.171 1.00 50.88 202 MET A CA 1
ATOM 1608 C C . MET A 1 202 ? 10.671 -9.989 33.403 1.00 50.88 202 MET A C 1
ATOM 1610 O O . MET A 1 202 ? 11.500 -9.699 32.537 1.00 50.88 202 MET A O 1
ATOM 1614 N N . GLU A 1 203 ? 11.007 -10.506 34.590 1.00 49.06 203 GLU A N 1
ATOM 1615 C CA . GLU A 1 203 ? 12.382 -10.898 34.876 1.00 49.06 203 GLU A CA 1
ATOM 1616 C C . GLU A 1 203 ? 12.796 -11.866 33.773 1.00 49.06 203 GLU A C 1
ATOM 1618 O O . GLU A 1 203 ? 12.182 -12.918 33.580 1.00 49.06 203 GLU A O 1
ATOM 1623 N N . THR A 1 204 ? 13.785 -11.449 32.980 1.00 50.41 204 THR A N 1
ATOM 1624 C CA . THR A 1 204 ? 14.431 -12.290 31.976 1.00 50.41 204 THR A CA 1
ATOM 1625 C C . THR A 1 204 ? 14.711 -13.634 32.643 1.00 50.41 204 THR A C 1
ATOM 1627 O O . THR A 1 204 ? 15.297 -13.608 33.730 1.00 50.41 204 THR A O 1
ATOM 1630 N N . PRO A 1 205 ? 14.296 -14.782 32.068 1.00 45.09 205 PRO A N 1
ATOM 1631 C CA . PRO A 1 205 ? 14.541 -16.075 32.687 1.00 45.09 205 PRO A CA 1
ATOM 1632 C C . PRO A 1 205 ? 16.010 -16.148 33.079 1.00 45.09 205 PRO A C 1
ATOM 1634 O O . PRO A 1 205 ? 16.881 -15.957 32.228 1.00 45.09 205 PRO A O 1
ATOM 1637 N N . LEU A 1 206 ? 16.268 -16.328 34.377 1.00 44.53 206 LEU A N 1
ATOM 1638 C CA . LEU A 1 206 ? 17.611 -16.482 34.911 1.00 44.53 206 LEU A CA 1
ATOM 1639 C C . LEU A 1 206 ? 18.310 -17.552 34.075 1.00 44.53 206 LEU A C 1
ATOM 1641 O O . LEU A 1 206 ? 17.945 -18.727 34.138 1.00 44.53 206 LEU A O 1
ATOM 1645 N N . SER A 1 207 ? 19.305 -17.140 33.284 1.00 51.41 207 SER A N 1
ATOM 1646 C CA . SER A 1 207 ? 20.278 -18.065 32.717 1.00 51.41 207 SER A CA 1
ATOM 1647 C C . SER A 1 207 ? 20.740 -18.985 33.849 1.00 51.41 207 SER A C 1
ATOM 1649 O O . SER A 1 207 ? 21.030 -18.468 34.937 1.00 51.41 207 SER A O 1
ATOM 1651 N N . PRO A 1 208 ? 20.798 -20.315 33.654 1.00 46.62 208 PRO A N 1
ATOM 1652 C CA . PRO A 1 208 ? 21.248 -21.213 34.704 1.00 46.62 208 PRO A CA 1
ATOM 1653 C C . PRO A 1 208 ? 22.633 -20.756 35.153 1.00 46.62 208 PRO A C 1
ATOM 1655 O O . PRO A 1 208 ? 23.573 -20.730 34.357 1.00 46.62 208 PRO A O 1
ATOM 1658 N N . LYS A 1 209 ? 22.745 -20.321 36.412 1.00 38.44 209 LYS A N 1
ATOM 1659 C CA . LYS A 1 209 ? 24.036 -20.001 37.009 1.00 38.44 209 LYS A CA 1
ATOM 1660 C C . LYS A 1 209 ? 24.872 -21.273 36.972 1.00 38.44 209 LYS A C 1
ATOM 1662 O O . LYS A 1 209 ? 24.482 -22.286 37.550 1.00 38.44 209 LYS A O 1
ATOM 1667 N N . ALA A 1 210 ? 26.006 -21.193 36.286 1.00 45.50 210 ALA A N 1
ATOM 1668 C CA . ALA A 1 210 ? 27.100 -22.125 36.457 1.00 45.50 210 ALA A CA 1
ATOM 1669 C C . ALA A 1 210 ? 27.439 -22.174 37.952 1.00 45.50 210 ALA A C 1
ATOM 1671 O O . ALA A 1 210 ? 27.821 -21.164 38.543 1.00 45.50 210 ALA A O 1
ATOM 1672 N N . HIS A 1 211 ? 27.222 -23.330 38.571 1.00 39.22 211 HIS A N 1
ATOM 1673 C CA . HIS A 1 211 ? 27.869 -23.655 39.827 1.00 39.22 211 HIS A CA 1
ATOM 1674 C C . HIS A 1 211 ? 29.222 -24.268 39.478 1.00 39.22 211 HIS A C 1
ATOM 1676 O O . HIS A 1 211 ? 29.296 -25.368 38.935 1.00 39.22 211 HIS A O 1
ATOM 1682 N N . ASP A 1 212 ? 30.270 -23.501 39.764 1.00 37.56 212 ASP A N 1
ATOM 1683 C CA . ASP A 1 212 ? 31.656 -23.942 39.771 1.00 37.56 212 ASP A CA 1
ATOM 1684 C C . ASP A 1 212 ? 31.869 -25.063 40.796 1.00 37.56 212 ASP A C 1
ATOM 1686 O O . ASP A 1 212 ? 31.484 -24.925 41.959 1.00 37.56 212 ASP A O 1
ATOM 1690 N N . ALA A 1 213 ? 32.573 -26.117 40.384 1.00 34.78 213 ALA A N 1
ATOM 1691 C CA . ALA A 1 213 ? 33.786 -26.558 41.071 1.00 34.78 213 ALA A CA 1
ATOM 1692 C C . ALA A 1 213 ? 34.622 -27.456 40.141 1.00 34.78 213 ALA A C 1
ATOM 1694 O O . ALA A 1 213 ? 34.186 -28.524 39.716 1.00 34.78 213 ALA A O 1
ATOM 1695 N N . LEU A 1 214 ? 35.824 -26.962 39.838 1.00 36.12 214 LEU A N 1
ATOM 1696 C CA . LEU A 1 214 ? 36.957 -27.641 39.211 1.00 36.12 214 LEU A CA 1
ATOM 1697 C C . LEU A 1 214 ? 37.307 -28.960 39.927 1.00 36.12 214 LEU A C 1
ATOM 1699 O O . LEU A 1 214 ? 37.282 -28.988 41.154 1.00 36.12 214 LEU A O 1
ATOM 1703 N N . ASP A 1 215 ? 37.745 -29.984 39.184 1.00 30.48 215 ASP A N 1
ATOM 1704 C CA . ASP A 1 215 ? 39.160 -30.413 39.163 1.00 30.48 215 ASP A CA 1
ATOM 1705 C C . ASP A 1 215 ? 39.368 -31.614 38.214 1.00 30.48 215 ASP A C 1
ATOM 1707 O O . ASP A 1 215 ? 38.806 -32.689 38.415 1.00 30.48 215 ASP A O 1
ATOM 1711 N N . SER A 1 216 ? 40.136 -31.398 37.146 1.00 33.66 216 SER A N 1
ATOM 1712 C CA . SER A 1 216 ? 41.058 -32.338 36.478 1.00 33.66 216 SER A CA 1
ATOM 1713 C C . SER A 1 216 ? 41.344 -31.822 35.068 1.00 33.66 216 SER A C 1
ATOM 1715 O O . SER A 1 216 ? 40.563 -31.955 34.128 1.00 33.66 216 SER A O 1
ATOM 1717 N N . ALA A 1 217 ? 42.488 -31.158 34.954 1.00 45.38 217 ALA A N 1
ATOM 1718 C CA . ALA A 1 217 ? 43.093 -30.812 33.687 1.00 45.38 217 ALA A CA 1
ATOM 1719 C C . ALA A 1 217 ? 43.589 -32.089 33.001 1.00 45.38 217 ALA A C 1
ATOM 1721 O O . ALA A 1 217 ? 44.543 -32.689 33.485 1.00 45.38 217 ALA A O 1
ATOM 1722 N N . GLU A 1 218 ? 43.007 -32.451 31.858 1.00 35.19 218 GLU A N 1
ATOM 1723 C CA . GLU A 1 218 ? 43.738 -33.173 30.819 1.00 35.19 218 GLU A CA 1
ATOM 1724 C C . GLU A 1 218 ? 43.437 -32.587 29.436 1.00 35.19 218 GLU A C 1
ATOM 1726 O O . GLU A 1 218 ? 42.306 -32.304 29.040 1.00 35.19 218 GLU A O 1
ATOM 1731 N N . ASP A 1 219 ? 44.544 -32.349 28.754 1.00 41.88 219 ASP A N 1
ATOM 1732 C CA . ASP A 1 219 ? 44.750 -31.770 27.444 1.00 41.88 219 ASP A CA 1
ATOM 1733 C C . ASP A 1 219 ? 44.125 -32.639 26.340 1.00 41.88 219 ASP A C 1
ATOM 1735 O O . ASP A 1 219 ? 44.540 -33.775 26.118 1.00 41.88 219 ASP A O 1
ATOM 1739 N N . ILE A 1 220 ? 43.131 -32.110 25.617 1.00 37.12 220 ILE A N 1
ATOM 1740 C CA . ILE A 1 220 ? 42.688 -32.675 24.332 1.00 37.12 220 ILE A CA 1
ATOM 1741 C C . ILE A 1 220 ? 42.584 -31.545 23.306 1.00 37.12 220 ILE A C 1
ATOM 1743 O O . ILE A 1 220 ? 41.539 -31.263 22.720 1.00 37.12 220 ILE A O 1
ATOM 1747 N N . SER A 1 221 ? 43.715 -30.887 23.069 1.00 45.12 221 SER A N 1
ATOM 1748 C CA . SER A 1 221 ? 43.963 -30.170 21.822 1.00 45.12 221 SER A CA 1
ATOM 1749 C C . SER A 1 221 ? 44.761 -31.080 20.879 1.00 45.12 221 SER A C 1
ATOM 1751 O O . SER A 1 221 ? 45.981 -31.070 20.911 1.00 45.12 221 SER A O 1
ATOM 1753 N N . SER A 1 222 ? 44.079 -31.938 20.094 1.00 46.03 222 SER A N 1
ATOM 1754 C CA . SER A 1 222 ? 44.586 -32.574 18.837 1.00 46.03 222 SER A CA 1
ATOM 1755 C C . SER A 1 222 ? 43.915 -33.898 18.411 1.00 46.03 222 SER A C 1
ATOM 1757 O O . SER A 1 222 ? 44.310 -34.471 17.397 1.00 46.03 222 SER A O 1
ATOM 1759 N N . VAL A 1 223 ? 42.866 -34.395 19.075 1.00 38.91 223 VAL A N 1
ATOM 1760 C CA . VAL A 1 223 ? 42.187 -35.638 18.648 1.00 38.91 223 VAL A CA 1
ATOM 1761 C C . VAL A 1 223 ? 40.813 -35.312 18.050 1.00 38.91 223 VAL A C 1
ATOM 1763 O O . VAL A 1 223 ? 39.941 -34.846 18.762 1.00 38.91 223 VAL A O 1
ATOM 1766 N N . SER A 1 224 ? 40.470 -35.561 16.789 1.00 42.03 224 SER A N 1
ATOM 1767 C CA . SER A 1 224 ? 41.217 -35.977 15.605 1.00 42.03 224 SER A CA 1
ATOM 1768 C C . SER A 1 224 ? 40.237 -35.806 14.433 1.00 42.03 224 SER A C 1
ATOM 1770 O O . SER A 1 224 ? 39.291 -36.581 14.298 1.00 42.03 224 SER A O 1
ATOM 1772 N N . LEU A 1 225 ? 40.448 -34.792 13.587 1.00 40.97 225 LEU A N 1
ATOM 1773 C CA . LEU A 1 225 ? 39.794 -34.689 12.271 1.00 40.97 225 LEU A CA 1
ATOM 1774 C C . LEU A 1 225 ? 40.119 -35.918 11.394 1.00 40.97 225 LEU A C 1
ATOM 1776 O O . LEU A 1 225 ? 39.356 -36.250 10.489 1.00 40.97 225 LEU A O 1
ATOM 1780 N N . GLU A 1 226 ? 41.190 -36.650 11.716 1.00 43.72 226 GLU A N 1
ATOM 1781 C CA . GLU A 1 226 ? 41.557 -37.900 11.050 1.00 43.72 226 GLU A CA 1
ATOM 1782 C C . GLU A 1 226 ? 40.657 -39.083 11.433 1.00 43.72 226 GLU A C 1
ATOM 1784 O O . GLU A 1 226 ? 40.386 -39.921 10.577 1.00 43.72 226 GLU A O 1
ATOM 1789 N N . LYS A 1 227 ? 40.100 -39.141 12.655 1.00 44.06 227 LYS A N 1
ATOM 1790 C CA . LYS A 1 227 ? 39.129 -40.195 13.024 1.00 44.06 227 LYS A CA 1
ATOM 1791 C C . LYS A 1 227 ? 37.820 -40.066 12.241 1.00 44.06 227 LYS A C 1
ATOM 1793 O O . LYS A 1 227 ? 37.247 -41.076 11.839 1.00 44.06 227 LYS A O 1
ATOM 1798 N N . THR A 1 228 ? 37.384 -38.836 11.972 1.00 42.25 228 THR A N 1
ATOM 1799 C CA . THR A 1 228 ? 36.182 -38.570 11.168 1.00 42.25 228 THR A CA 1
ATOM 1800 C C . THR A 1 228 ? 36.425 -38.854 9.682 1.00 42.25 228 THR A C 1
ATOM 1802 O O . THR A 1 228 ? 35.561 -39.423 9.018 1.00 42.25 228 THR A O 1
ATOM 1805 N N . LEU A 1 229 ? 37.618 -38.539 9.164 1.00 45.34 229 LEU A N 1
ATOM 1806 C CA . LEU A 1 229 ? 37.996 -38.840 7.777 1.00 45.34 229 LEU A CA 1
ATOM 1807 C C . LEU A 1 229 ? 38.223 -40.342 7.527 1.00 45.34 229 LEU A C 1
ATOM 1809 O O . LEU A 1 229 ? 37.885 -40.834 6.452 1.00 45.34 229 LEU A O 1
ATOM 1813 N N . HIS A 1 230 ? 38.711 -41.095 8.519 1.00 42.44 230 HIS A N 1
ATOM 1814 C CA . HIS A 1 230 ? 38.885 -42.547 8.400 1.00 42.44 230 HIS A CA 1
ATOM 1815 C C . HIS A 1 230 ? 37.543 -43.297 8.305 1.00 42.44 230 HIS A C 1
ATOM 1817 O O . HIS A 1 230 ? 37.416 -44.246 7.533 1.00 42.44 230 HIS A O 1
ATOM 1823 N N . PHE A 1 231 ? 36.510 -42.821 9.012 1.00 41.12 231 PHE A N 1
ATOM 1824 C CA . PHE A 1 231 ? 35.156 -43.385 8.946 1.00 41.12 231 PHE A CA 1
ATOM 1825 C C . PHE A 1 231 ? 34.498 -43.189 7.565 1.00 41.12 231 PHE A C 1
ATOM 1827 O O . PHE A 1 231 ? 33.788 -44.068 7.072 1.00 41.12 231 PHE A O 1
ATOM 1834 N N . MET A 1 232 ? 34.781 -42.065 6.896 1.00 40.16 232 MET A N 1
ATOM 1835 C CA . MET A 1 232 ? 34.252 -41.790 5.554 1.00 40.16 232 MET A CA 1
ATOM 1836 C C . MET A 1 232 ? 34.954 -42.591 4.447 1.00 40.16 232 MET A C 1
ATOM 1838 O O . MET A 1 232 ? 34.323 -42.877 3.434 1.00 40.16 232 MET A O 1
ATOM 1842 N N . HIS A 1 233 ? 36.212 -43.002 4.643 1.00 43.81 233 HIS A N 1
ATOM 1843 C CA . HIS A 1 233 ? 36.951 -43.811 3.665 1.00 43.81 233 HIS A CA 1
ATOM 1844 C C . HIS A 1 233 ? 36.708 -45.326 3.776 1.00 43.81 233 HIS A C 1
ATOM 1846 O O . HIS A 1 233 ? 36.863 -46.021 2.780 1.00 43.81 233 HIS A O 1
ATOM 1852 N N . GLN A 1 234 ? 36.286 -45.851 4.933 1.00 45.19 234 GLN A N 1
ATOM 1853 C CA . GLN A 1 234 ? 35.938 -47.278 5.065 1.00 45.19 234 GLN A CA 1
ATOM 1854 C C . GLN A 1 234 ? 34.523 -47.619 4.570 1.00 45.19 234 GLN A C 1
ATOM 1856 O O . GLN A 1 234 ? 34.206 -48.786 4.357 1.00 45.19 234 GLN A O 1
ATOM 1861 N N . SER A 1 235 ? 33.676 -46.616 4.3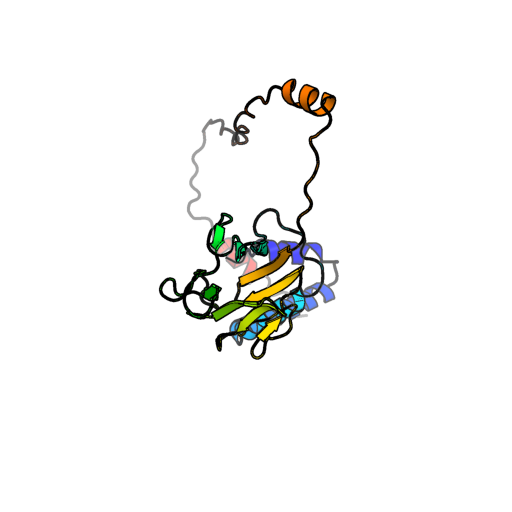26 1.00 42.66 235 SER A N 1
ATOM 1862 C CA . SER A 1 235 ? 32.297 -46.829 3.860 1.00 42.66 235 SER A CA 1
ATOM 1863 C C . SER A 1 235 ? 32.164 -46.944 2.329 1.00 42.66 235 SER A C 1
ATOM 1865 O O . SER A 1 235 ? 31.047 -47.006 1.823 1.00 42.66 235 SER A O 1
ATOM 1867 N N . SER A 1 236 ? 33.277 -46.982 1.579 1.00 43.66 236 SER A N 1
ATOM 1868 C CA . SER A 1 236 ? 33.289 -47.117 0.112 1.00 43.66 236 SER A CA 1
ATOM 1869 C C . SER A 1 236 ? 33.756 -48.484 -0.420 1.00 43.66 236 SER A C 1
ATOM 1871 O O . SER A 1 236 ? 33.960 -48.601 -1.623 1.00 43.66 236 SER A O 1
ATOM 1873 N N . GLU A 1 237 ? 33.913 -49.514 0.422 1.00 45.56 237 GLU A N 1
ATOM 1874 C CA . GLU A 1 237 ? 34.335 -50.868 -0.013 1.00 45.56 237 GLU A CA 1
ATOM 1875 C C . GLU A 1 237 ? 33.297 -51.987 0.210 1.00 45.56 237 GLU A C 1
ATOM 1877 O O . GLU A 1 237 ? 33.609 -53.157 0.032 1.00 45.56 237 GLU A O 1
ATOM 1882 N N . PHE A 1 238 ? 32.031 -51.668 0.495 1.00 45.88 238 PHE A N 1
ATOM 1883 C CA . PHE A 1 238 ? 30.943 -52.662 0.476 1.00 45.88 238 PHE A CA 1
ATOM 1884 C C . PHE A 1 238 ? 29.965 -52.408 -0.676 1.00 45.88 238 PHE A C 1
ATOM 1886 O O . PHE A 1 238 ? 28.812 -52.036 -0.477 1.00 45.88 238 PHE A O 1
ATOM 1893 N N . SER A 1 239 ? 30.445 -52.595 -1.908 1.00 46.12 239 SER A N 1
ATOM 1894 C CA . SER A 1 239 ? 29.582 -52.899 -3.058 1.00 46.12 239 SER A CA 1
ATOM 1895 C C . SER A 1 239 ? 30.392 -53.507 -4.208 1.00 46.12 239 SER A C 1
ATOM 1897 O O . SER A 1 239 ? 30.543 -52.892 -5.258 1.00 46.12 239 SER A O 1
ATOM 1899 N N . GLN A 1 240 ? 30.951 -54.699 -3.993 1.00 40.06 240 GLN A N 1
ATOM 1900 C CA . GLN A 1 240 ? 31.173 -55.692 -5.048 1.00 40.06 240 GLN A CA 1
ATOM 1901 C C . GLN A 1 240 ? 31.079 -57.085 -4.421 1.00 40.06 240 GLN A C 1
ATOM 1903 O O . GLN A 1 240 ? 32.037 -57.558 -3.824 1.00 40.06 240 GLN A O 1
ATOM 1908 N N . ASP A 1 241 ? 29.899 -57.681 -4.545 1.00 40.09 241 ASP A N 1
ATOM 1909 C CA . ASP A 1 241 ? 29.708 -59.086 -4.915 1.00 40.09 241 ASP A CA 1
ATOM 1910 C C . ASP A 1 241 ? 28.553 -59.120 -5.928 1.00 40.09 241 ASP A C 1
ATOM 1912 O O . ASP A 1 241 ? 27.555 -58.390 -5.699 1.00 40.09 241 ASP A O 1
#

Sequence (241 aa):
MFDPKALSEYALSNMESSHEDIQNSLNLFQTFKRLYEQNPALLNEILSLAAVDKQMPVRPGNFSYVLGLVTDKQALLITNLSEERSQIFLQPNLYDQIWTIGRDPNKTSLPIRDRRLSRCHAAIRYDDTCGFILYDLNSTNGTYVNGVRVRESYILQDSDLVRLGSLNFGFFTGSEFRRVGPPAPDIVQQLNAVTVHPTAPMETPLSPKAHDALDSAEDISSVSLEKTLHFMHQSSEFSQD

pLDDT: mean 72.66, std 21.03, range [30.48, 97.56]

Radius of gyration: 28.08 Å; chains: 1; bounding box: 67×80×57 Å

Foldseek 3Di:
DDDVVVVVVVLVVPDDPDPVSVVVVVVVVVVLVVCCVPPVPVSVVVVVVVVLDDDDPPDVQDAWEWEWEQDPVAIKIWTCQQHVDTDIGTFDPDDARKAWEFQAPVPGNRHHPDPQTHNTAWIWHADPVLGIKIAGPVTPNAKDWSNHGDDGMDRDDAQIWIDGRNDIHGYHYDHDDDDDDDDDVVVVVVVVPDDPDPPDDPPDPPDPDDDDDDDDDDDDPPPDPVVVVVVVVVVPPPPDD